Protein AF-A0A1X7TVH8-F1 (afdb_monomer)

pLDDT: mean 88.2, std 11.68, range [35.19, 97.06]

Organism: Amphimedon queenslandica (NCBI:txid400682)

Structure (mmCIF, N/CA/C/O backbone):
data_AF-A0A1X7TVH8-F1
#
_entry.id   AF-A0A1X7TVH8-F1
#
loop_
_atom_site.group_PDB
_atom_site.id
_atom_site.type_symbol
_atom_site.label_atom_id
_atom_site.label_alt_id
_atom_site.label_comp_id
_atom_site.label_asym_id
_atom_site.label_entity_id
_atom_site.label_seq_id
_atom_site.pdbx_PDB_ins_code
_atom_site.Cartn_x
_atom_site.Cartn_y
_atom_site.Cartn_z
_atom_site.occupancy
_atom_site.B_iso_or_equiv
_atom_site.auth_seq_id
_atom_site.auth_comp_id
_atom_site.auth_asym_id
_atom_site.auth_atom_id
_atom_site.pdbx_PDB_model_num
ATOM 1 N N . MET A 1 1 ? 0.631 -1.364 -4.450 1.00 89.75 1 MET A N 1
ATOM 2 C CA . MET A 1 1 ? 2.069 -1.001 -4.464 1.00 89.75 1 MET A CA 1
ATOM 3 C C . MET A 1 1 ? 2.790 -1.813 -5.529 1.00 89.75 1 MET A C 1
ATOM 5 O O . MET A 1 1 ? 2.283 -2.855 -5.931 1.00 89.75 1 MET A O 1
ATOM 9 N N . VAL A 1 2 ? 3.936 -1.330 -6.009 1.00 92.94 2 VAL A N 1
ATOM 10 C CA . VAL A 1 2 ? 4.638 -1.887 -7.178 1.00 92.94 2 VAL A CA 1
ATOM 11 C C . VAL A 1 2 ? 5.806 -2.762 -6.733 1.00 92.94 2 VAL A C 1
ATOM 13 O O . VAL A 1 2 ? 6.578 -2.364 -5.866 1.00 92.94 2 VAL A O 1
ATOM 16 N N . SER A 1 3 ? 5.934 -3.958 -7.308 1.00 94.06 3 SER A N 1
ATOM 17 C CA . SER A 1 3 ? 7.078 -4.838 -7.055 1.00 94.06 3 SER A CA 1
ATOM 18 C C . SER A 1 3 ? 8.263 -4.509 -7.962 1.00 94.06 3 SER A C 1
ATOM 20 O O . SER A 1 3 ? 8.084 -3.995 -9.066 1.00 94.06 3 SER A O 1
ATOM 22 N N . ASN A 1 4 ? 9.476 -4.868 -7.539 1.00 93.31 4 ASN A N 1
ATOM 23 C CA . ASN A 1 4 ? 10.665 -4.769 -8.392 1.00 93.31 4 ASN A CA 1
ATOM 24 C C . ASN A 1 4 ? 10.508 -5.523 -9.726 1.00 93.31 4 ASN A C 1
ATOM 26 O O . ASN A 1 4 ? 10.956 -5.040 -10.760 1.00 93.31 4 ASN A O 1
ATOM 30 N N . LEU A 1 5 ? 9.825 -6.672 -9.724 1.00 92.88 5 LEU A N 1
ATOM 31 C CA . LEU A 1 5 ? 9.561 -7.455 -10.929 1.00 92.88 5 LEU A CA 1
ATOM 32 C C . LEU A 1 5 ? 8.614 -6.726 -11.890 1.00 92.88 5 LEU A C 1
ATOM 34 O O . LEU A 1 5 ? 8.870 -6.716 -13.090 1.00 92.88 5 LEU A O 1
ATOM 38 N N . ASN A 1 6 ? 7.558 -6.092 -11.371 1.00 93.38 6 ASN A N 1
ATOM 39 C CA . ASN A 1 6 ? 6.626 -5.318 -12.192 1.00 93.38 6 ASN A CA 1
ATOM 40 C C . ASN A 1 6 ? 7.297 -4.068 -12.771 1.00 93.38 6 ASN A C 1
ATOM 42 O O . ASN A 1 6 ? 7.037 -3.726 -13.919 1.00 93.38 6 ASN A O 1
ATOM 46 N N . LEU A 1 7 ? 8.179 -3.415 -12.005 1.00 94.44 7 LEU A N 1
ATOM 47 C CA . LEU A 1 7 ? 8.968 -2.284 -12.498 1.00 94.44 7 LEU A CA 1
ATOM 48 C C . LEU A 1 7 ? 9.906 -2.709 -13.638 1.00 94.44 7 LEU A C 1
ATOM 50 O O . LE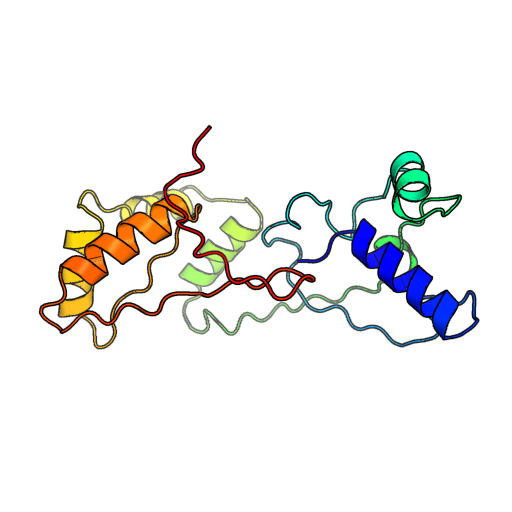U A 1 7 ? 9.958 -2.043 -14.667 1.00 94.44 7 LEU A O 1
ATOM 54 N N . ALA A 1 8 ? 10.594 -3.844 -13.483 1.00 93.38 8 ALA A N 1
ATOM 55 C CA . ALA A 1 8 ? 11.450 -4.393 -14.532 1.00 93.38 8 ALA A CA 1
ATOM 56 C C . ALA A 1 8 ? 10.665 -4.802 -15.779 1.00 93.38 8 ALA A C 1
ATOM 58 O O . ALA A 1 8 ? 11.089 -4.507 -16.891 1.00 93.38 8 ALA A O 1
ATOM 59 N N . TYR A 1 9 ? 9.498 -5.425 -15.601 1.00 93.44 9 TYR A N 1
ATOM 60 C CA . TYR A 1 9 ? 8.602 -5.718 -16.713 1.00 93.44 9 TYR A CA 1
ATOM 61 C C . TYR A 1 9 ? 8.197 -4.439 -17.452 1.00 93.44 9 TYR A C 1
ATOM 63 O O . TYR A 1 9 ? 8.339 -4.373 -18.665 1.00 93.44 9 TYR A O 1
ATOM 71 N N . LEU A 1 10 ? 7.752 -3.407 -16.729 1.00 93.94 10 LEU A N 1
ATOM 72 C CA . LEU A 1 10 ? 7.362 -2.125 -17.316 1.00 93.94 10 LEU A CA 1
ATOM 73 C C . LEU A 1 10 ? 8.501 -1.508 -18.136 1.00 93.94 10 LEU A C 1
ATOM 75 O O . LEU A 1 10 ? 8.263 -1.074 -19.257 1.00 93.94 10 LEU A O 1
ATOM 79 N N . HIS A 1 11 ? 9.725 -1.515 -17.611 1.00 93.56 11 HIS A N 1
ATOM 80 C CA . HIS A 1 11 ? 10.896 -1.027 -18.334 1.00 93.56 11 HIS A CA 1
ATOM 81 C C . HIS A 1 11 ? 11.136 -1.789 -19.647 1.00 93.56 11 HIS A C 1
ATOM 83 O O . HIS A 1 11 ? 11.182 -1.142 -20.689 1.00 93.56 11 HIS A O 1
ATOM 89 N N . ILE A 1 12 ? 11.187 -3.128 -19.615 1.00 92.38 12 ILE A N 1
ATOM 90 C CA . ILE A 1 12 ? 11.388 -3.965 -20.817 1.00 92.38 12 ILE A CA 1
ATOM 91 C C . ILE A 1 12 ? 10.279 -3.712 -21.847 1.00 92.38 12 ILE A C 1
ATOM 93 O O . ILE A 1 12 ? 10.525 -3.608 -23.043 1.00 92.38 12 ILE A O 1
ATOM 97 N N . ARG A 1 13 ? 9.028 -3.563 -21.395 1.00 93.94 13 ARG A N 1
ATOM 98 C CA . ARG A 1 13 ? 7.912 -3.273 -22.305 1.00 93.94 13 ARG A CA 1
ATOM 99 C C . ARG A 1 13 ? 8.029 -1.900 -22.957 1.00 93.94 13 ARG A C 1
ATOM 101 O O . ARG A 1 13 ? 7.603 -1.755 -24.098 1.00 93.94 13 ARG A O 1
ATOM 108 N N . LEU A 1 14 ? 8.574 -0.904 -22.263 1.00 95.44 14 LEU A N 1
ATOM 109 C CA . LEU A 1 14 ? 8.823 0.409 -22.856 1.00 95.44 14 LEU A CA 1
ATOM 110 C C . LEU A 1 14 ? 9.965 0.354 -23.876 1.00 95.44 14 LEU A C 1
ATOM 112 O O . LEU A 1 14 ? 9.825 0.957 -24.936 1.00 95.44 14 LEU A O 1
ATOM 116 N N . GLU A 1 15 ? 11.032 -0.399 -23.605 1.00 93.75 15 GLU A N 1
ATOM 117 C CA . GLU A 1 15 ? 12.097 -0.654 -24.587 1.00 93.75 15 GLU A CA 1
ATOM 118 C C . GLU A 1 15 ? 11.530 -1.286 -25.867 1.00 93.75 15 GLU A C 1
ATOM 120 O O . GLU A 1 15 ? 11.727 -0.753 -26.959 1.00 93.75 15 GLU A O 1
ATOM 125 N N . ASP A 1 16 ? 10.728 -2.351 -25.729 1.00 93.75 16 ASP A N 1
ATOM 126 C CA . ASP A 1 16 ? 10.086 -3.043 -26.855 1.00 93.75 16 ASP A CA 1
ATOM 127 C C . ASP A 1 16 ? 9.180 -2.110 -27.679 1.00 93.75 16 ASP A C 1
ATOM 129 O O . ASP A 1 16 ? 9.191 -2.140 -28.909 1.00 93.75 16 ASP A O 1
ATOM 133 N N . ILE A 1 17 ? 8.353 -1.302 -27.005 1.00 97.06 17 ILE A N 1
ATOM 134 C CA . ILE A 1 17 ? 7.366 -0.427 -27.657 1.00 97.06 17 ILE A CA 1
ATOM 135 C C . ILE A 1 17 ? 8.049 0.727 -28.393 1.00 97.06 17 ILE A C 1
ATOM 137 O O . ILE A 1 17 ? 7.614 1.101 -29.482 1.00 97.06 17 ILE A O 1
ATOM 141 N N . PHE A 1 18 ? 9.082 1.317 -27.790 1.00 97.00 18 PHE A N 1
ATOM 142 C CA . PHE A 1 18 ? 9.763 2.487 -28.343 1.00 97.00 18 PHE A CA 1
ATOM 143 C C . PHE A 1 18 ? 10.988 2.133 -29.193 1.00 97.00 18 PHE A C 1
ATOM 145 O O . PHE A 1 18 ? 11.537 3.023 -29.838 1.00 97.00 18 PHE A O 1
ATOM 152 N N . GLY A 1 19 ? 11.377 0.855 -29.249 1.00 95.31 19 GLY A N 1
ATOM 153 C CA . GLY A 1 19 ? 12.470 0.361 -30.084 1.00 95.31 19 GLY A CA 1
ATOM 154 C C . GLY A 1 19 ? 13.833 0.924 -29.682 1.00 95.31 19 GLY A C 1
ATOM 155 O O . GLY A 1 19 ? 14.636 1.247 -30.553 1.00 95.31 19 GLY A O 1
ATOM 156 N N . THR A 1 20 ? 14.067 1.088 -28.380 1.00 94.94 20 THR A N 1
ATOM 157 C CA . THR A 1 20 ? 15.296 1.661 -27.810 1.00 94.94 20 THR A CA 1
ATOM 158 C C . THR A 1 20 ? 15.725 0.872 -26.577 1.00 94.94 20 THR A C 1
ATOM 160 O O . THR A 1 20 ? 14.873 0.329 -25.879 1.00 94.94 20 THR A O 1
ATOM 163 N N . ASP A 1 21 ? 17.026 0.819 -26.315 1.00 90.81 21 ASP A N 1
ATOM 164 C CA . ASP A 1 21 ? 17.651 0.239 -25.119 1.00 90.81 21 ASP A CA 1
ATOM 165 C C . ASP A 1 21 ? 17.896 1.280 -24.009 1.00 90.81 21 ASP A C 1
ATOM 167 O O . ASP A 1 21 ? 18.475 0.985 -22.965 1.00 90.81 21 ASP A O 1
ATOM 171 N N . GLU A 1 22 ? 17.442 2.517 -24.221 1.00 93.88 22 GLU A N 1
ATOM 172 C CA . GLU A 1 22 ? 17.465 3.568 -23.210 1.00 93.88 22 GLU A CA 1
ATOM 173 C C . GLU A 1 22 ? 16.444 3.304 -22.093 1.00 93.88 22 GLU A C 1
ATOM 175 O O . GLU A 1 22 ? 15.315 2.849 -22.333 1.00 93.88 22 GLU A O 1
ATOM 180 N N . TRP A 1 23 ? 16.796 3.694 -20.862 1.00 93.75 23 TRP A N 1
ATOM 181 C CA . TRP A 1 23 ? 15.943 3.505 -19.687 1.00 93.75 23 TRP A CA 1
ATOM 182 C C . TRP A 1 23 ? 14.510 3.986 -19.930 1.00 93.75 23 TRP A C 1
ATOM 184 O O . TRP A 1 23 ? 14.261 5.096 -20.408 1.00 93.75 23 TRP A O 1
ATOM 194 N N . PHE A 1 24 ? 13.554 3.123 -19.580 1.00 95.25 24 PHE A N 1
ATOM 195 C CA . PHE A 1 24 ? 12.120 3.370 -19.738 1.00 95.25 24 PHE A CA 1
ATOM 196 C C . PHE A 1 24 ? 11.697 3.838 -21.145 1.00 95.25 24 PHE A C 1
ATOM 198 O O . PHE A 1 24 ? 10.727 4.586 -21.274 1.00 95.25 24 PHE A O 1
ATOM 205 N N . GLY A 1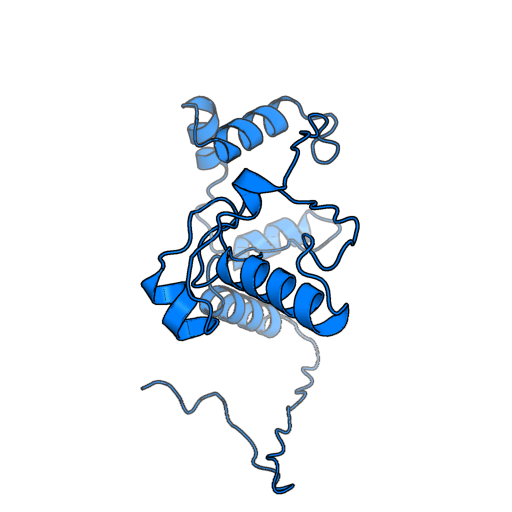 25 ? 12.387 3.423 -22.211 1.00 95.56 25 GLY A N 1
ATOM 206 C CA . GLY A 1 25 ? 12.013 3.816 -23.572 1.00 95.56 25 GLY A CA 1
ATOM 207 C C . GLY A 1 25 ? 12.205 5.316 -23.839 1.00 95.56 25 GLY A C 1
ATOM 208 O O . GLY A 1 25 ? 11.371 5.944 -24.504 1.00 95.56 25 GLY 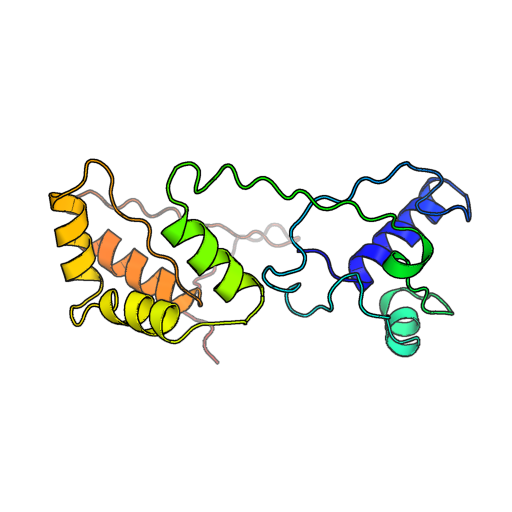A O 1
ATOM 209 N N . SER A 1 26 ? 13.246 5.910 -23.240 1.00 95.81 26 SER A N 1
ATOM 210 C CA . SER A 1 26 ? 13.542 7.352 -23.272 1.00 95.81 26 SER A CA 1
ATOM 211 C C . SER A 1 26 ? 12.397 8.232 -22.745 1.00 95.81 26 SER A C 1
ATOM 213 O O . SER A 1 26 ? 12.147 9.327 -23.260 1.00 95.81 26 SER A O 1
ATOM 215 N N . LYS A 1 27 ? 11.645 7.752 -21.745 1.00 95.62 27 LYS A N 1
ATOM 216 C CA . LYS A 1 27 ? 10.575 8.520 -21.091 1.00 95.62 27 LYS A CA 1
ATOM 217 C C . LYS A 1 27 ? 11.032 9.062 -19.748 1.00 95.62 27 LYS A C 1
ATOM 219 O O . LYS A 1 27 ? 11.673 8.367 -18.969 1.00 95.62 27 LYS A O 1
ATOM 224 N N . ASN A 1 28 ? 10.614 10.291 -19.455 1.00 94.81 28 ASN A N 1
ATOM 225 C CA . ASN A 1 28 ? 10.757 10.863 -18.123 1.00 94.81 28 ASN A CA 1
ATOM 226 C C . ASN A 1 28 ? 9.746 10.193 -17.190 1.00 94.81 28 ASN A C 1
ATOM 228 O O . ASN A 1 28 ? 8.539 10.266 -17.436 1.00 94.81 28 ASN A O 1
ATOM 232 N N . ILE A 1 29 ? 10.237 9.545 -16.136 1.00 95.25 29 ILE A N 1
ATOM 233 C CA . ILE A 1 29 ? 9.411 8.842 -15.153 1.00 95.25 29 ILE A CA 1
ATOM 234 C C . ILE A 1 29 ? 9.497 9.568 -13.814 1.00 95.25 29 ILE A C 1
ATOM 236 O O . ILE A 1 29 ? 10.587 9.810 -13.307 1.00 95.25 29 ILE A O 1
ATOM 240 N N . LEU A 1 30 ? 8.339 9.877 -13.230 1.00 96.31 30 LEU A N 1
ATOM 241 C CA . LEU A 1 30 ? 8.226 10.398 -11.871 1.00 96.31 30 LEU A CA 1
ATOM 242 C C . LEU A 1 30 ? 7.615 9.324 -10.969 1.00 96.31 30 LEU A C 1
ATOM 244 O O . LEU A 1 30 ? 6.489 8.878 -11.199 1.00 96.31 30 LEU A O 1
ATOM 248 N N . PHE A 1 31 ? 8.347 8.932 -9.928 1.00 95.12 31 PHE A N 1
ATOM 249 C CA . PHE A 1 31 ? 7.848 8.035 -8.890 1.00 95.12 31 PHE A CA 1
ATOM 250 C C . PHE A 1 31 ? 7.343 8.854 -7.704 1.00 95.12 31 PHE A C 1
ATOM 252 O O . PHE A 1 31 ? 8.060 9.700 -7.182 1.00 95.12 31 PHE A O 1
ATOM 259 N N . VAL A 1 32 ? 6.117 8.578 -7.255 1.00 95.44 32 VAL A N 1
ATOM 260 C CA . VAL A 1 32 ? 5.532 9.204 -6.063 1.00 95.44 32 VAL A CA 1
ATOM 261 C C . VAL A 1 32 ? 4.978 8.112 -5.163 1.00 95.44 32 VAL A C 1
ATOM 263 O O . VAL A 1 32 ? 4.233 7.239 -5.613 1.00 95.44 32 VAL A O 1
ATOM 266 N N . GLY A 1 33 ? 5.338 8.151 -3.886 1.00 93.94 33 GLY A N 1
ATOM 267 C CA . GLY A 1 33 ? 4.843 7.210 -2.894 1.00 93.94 33 GLY A CA 1
ATOM 268 C C . GLY A 1 33 ? 5.627 7.277 -1.593 1.00 93.94 33 GLY A C 1
ATOM 269 O O . GLY A 1 33 ? 6.604 8.008 -1.476 1.00 93.94 33 GLY A O 1
ATOM 270 N N . ASP A 1 34 ? 5.190 6.481 -0.625 1.00 93.44 34 ASP A N 1
ATOM 271 C CA . ASP A 1 34 ? 5.860 6.321 0.660 1.00 93.44 34 ASP A CA 1
ATOM 272 C C . ASP A 1 34 ? 6.429 4.903 0.753 1.00 93.44 34 ASP A C 1
ATOM 274 O O . ASP A 1 34 ? 5.692 3.913 0.755 1.00 93.44 34 ASP A O 1
ATOM 278 N N . ILE A 1 35 ? 7.757 4.805 0.787 1.00 92.50 35 ILE A N 1
ATOM 279 C CA . ILE A 1 35 ? 8.488 3.532 0.772 1.00 92.50 35 ILE A CA 1
ATOM 280 C C . ILE A 1 35 ? 8.368 2.748 2.084 1.00 92.50 35 ILE A C 1
ATOM 282 O O . ILE A 1 35 ? 8.678 1.557 2.097 1.00 92.50 35 ILE A O 1
ATOM 286 N N . LEU A 1 36 ? 7.917 3.399 3.162 1.00 93.19 36 LEU A N 1
ATOM 287 C CA . LEU A 1 36 ? 7.725 2.789 4.481 1.00 93.19 36 LEU A CA 1
ATOM 288 C C . LEU A 1 36 ? 6.291 2.275 4.696 1.00 93.19 36 LEU A C 1
ATOM 290 O O . LEU A 1 36 ? 5.963 1.775 5.769 1.00 93.19 36 LEU A O 1
ATOM 294 N N . GLN A 1 37 ? 5.432 2.360 3.676 1.00 92.12 37 GLN A N 1
ATOM 295 C CA . GLN A 1 37 ? 4.105 1.744 3.706 1.00 92.12 37 GLN A CA 1
ATOM 296 C C . GLN A 1 37 ? 4.154 0.244 3.397 1.00 92.12 37 GLN A C 1
ATOM 298 O O . GLN A 1 37 ? 5.211 -0.358 3.197 1.00 92.12 37 GLN A O 1
ATOM 303 N N . LEU A 1 38 ? 2.971 -0.378 3.382 1.00 94.62 38 LEU A N 1
ATOM 304 C CA . LEU A 1 38 ? 2.813 -1.804 3.131 1.00 94.62 38 LEU A CA 1
ATOM 305 C C . LEU A 1 38 ? 3.583 -2.236 1.862 1.00 94.62 38 LEU A C 1
ATOM 307 O O . LEU A 1 38 ? 3.533 -1.546 0.842 1.00 94.62 38 LEU A O 1
ATOM 311 N N . PRO A 1 39 ? 4.264 -3.391 1.879 1.00 94.81 39 PRO A N 1
ATOM 312 C CA . PRO A 1 39 ? 5.010 -3.875 0.727 1.00 94.81 39 PRO A CA 1
ATOM 313 C C . PRO A 1 39 ? 4.081 -4.458 -0.352 1.00 94.81 39 PRO A C 1
ATOM 315 O O . PRO A 1 39 ? 2.945 -4.833 -0.058 1.00 94.81 39 PRO A O 1
ATOM 318 N N . PRO A 1 40 ? 4.563 -4.621 -1.599 1.00 95.62 40 PRO A N 1
ATOM 319 C CA . PRO A 1 40 ? 3.805 -5.265 -2.671 1.00 95.62 40 PRO A CA 1
ATOM 320 C C . PRO A 1 40 ? 3.305 -6.662 -2.278 1.00 95.62 40 PRO A C 1
ATOM 322 O O . PRO A 1 40 ? 4.079 -7.489 -1.791 1.00 95.62 40 PRO A O 1
ATOM 325 N N . VAL A 1 41 ? 2.029 -6.952 -2.548 1.00 94.31 41 VAL A N 1
ATOM 326 C CA . VAL A 1 41 ? 1.433 -8.269 -2.277 1.00 94.31 41 VAL A CA 1
ATOM 327 C C . VAL A 1 41 ? 2.161 -9.343 -3.081 1.00 94.31 41 VAL A C 1
ATOM 329 O O . VAL A 1 41 ? 2.277 -9.239 -4.301 1.00 94.31 41 VAL A O 1
ATOM 332 N N . ASN A 1 42 ? 2.657 -10.372 -2.387 1.00 91.94 42 ASN A N 1
ATOM 333 C CA . ASN A 1 42 ? 3.423 -11.478 -2.971 1.00 91.94 42 ASN A CA 1
ATOM 334 C C . ASN A 1 42 ? 4.595 -11.014 -3.866 1.00 91.94 42 ASN A C 1
ATOM 336 O O . ASN A 1 42 ? 4.941 -11.645 -4.866 1.00 91.94 42 ASN A O 1
ATOM 340 N N . GLY A 1 43 ? 5.194 -9.874 -3.521 1.00 91.38 43 GLY A N 1
ATOM 341 C CA . GLY A 1 43 ? 6.268 -9.249 -4.276 1.00 91.38 43 GLY A CA 1
ATOM 342 C C . GLY A 1 43 ? 7.374 -8.730 -3.370 1.00 91.38 43 GLY A C 1
ATOM 343 O O . GLY A 1 43 ? 7.320 -8.830 -2.147 1.00 91.38 43 GLY A O 1
ATOM 344 N N . ARG A 1 44 ? 8.415 -8.177 -3.991 1.00 93.00 44 ARG A N 1
ATOM 345 C CA . ARG A 1 44 ? 9.504 -7.499 -3.280 1.00 93.00 44 ARG A CA 1
ATOM 346 C C . ARG A 1 44 ? 9.467 -6.006 -3.603 1.00 93.00 44 ARG A C 1
ATOM 348 O O . ARG A 1 44 ? 9.143 -5.678 -4.747 1.00 93.00 44 ARG A O 1
ATOM 355 N 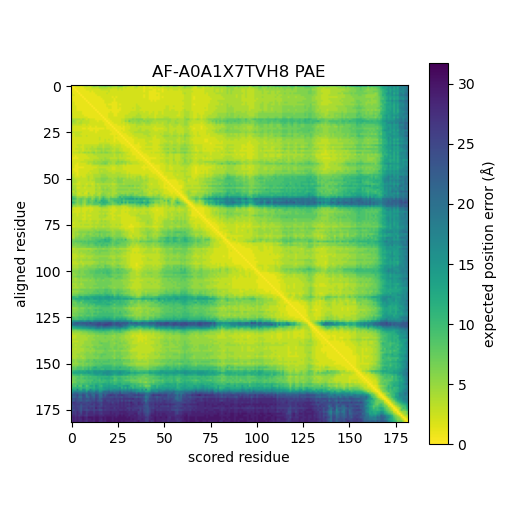N . PRO A 1 45 ? 9.803 -5.121 -2.648 1.00 94.81 45 PRO A N 1
ATOM 356 C CA . PRO A 1 45 ? 9.904 -3.687 -2.901 1.00 94.81 45 PRO A CA 1
ATOM 357 C C . PRO A 1 45 ? 10.819 -3.358 -4.083 1.00 94.81 45 PRO A C 1
ATOM 359 O O . PRO A 1 45 ? 11.763 -4.097 -4.366 1.00 94.81 45 PRO A O 1
ATOM 362 N N . VAL A 1 46 ? 10.545 -2.239 -4.753 1.00 93.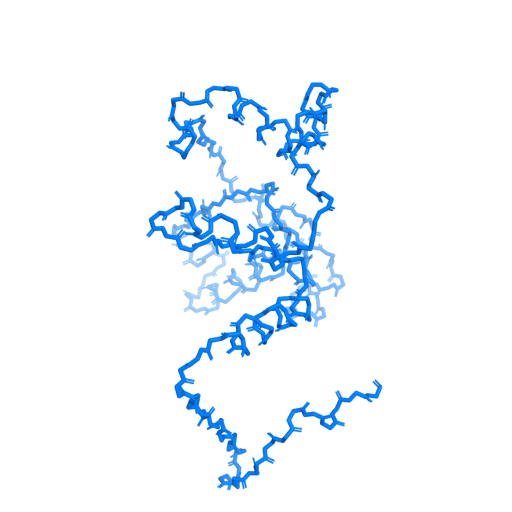56 46 VAL A N 1
ATOM 363 C CA . VAL A 1 46 ? 11.254 -1.777 -5.961 1.00 93.56 46 VAL A CA 1
ATOM 364 C C . VAL A 1 46 ? 12.760 -1.595 -5.772 1.00 93.56 46 VAL A C 1
ATOM 366 O O . VAL A 1 46 ? 13.522 -1.885 -6.687 1.00 93.56 46 VAL A O 1
ATOM 369 N N . PHE A 1 47 ? 13.193 -1.210 -4.572 1.00 92.62 47 PHE A N 1
ATOM 370 C CA . PHE A 1 47 ? 14.602 -1.013 -4.221 1.00 92.62 47 PHE A CA 1
ATOM 371 C C . PHE A 1 47 ? 15.365 -2.323 -3.951 1.00 92.62 47 PHE A C 1
ATOM 373 O O . PHE A 1 47 ? 16.597 -2.328 -3.862 1.00 92.62 47 PHE A O 1
ATOM 380 N N . ASN A 1 48 ? 14.667 -3.460 -3.851 1.00 92.56 48 ASN A N 1
ATOM 381 C CA . ASN A 1 48 ? 15.314 -4.752 -3.657 1.00 92.56 48 ASN A CA 1
ATOM 382 C C . ASN A 1 48 ? 15.841 -5.298 -4.986 1.00 92.56 48 ASN A C 1
ATOM 384 O O . ASN A 1 48 ? 15.118 -5.372 -5.980 1.00 92.56 48 ASN A O 1
ATOM 388 N N . LYS A 1 49 ? 17.066 -5.832 -4.973 1.00 91.25 49 LYS A N 1
ATOM 389 C CA . LYS A 1 49 ? 17.630 -6.528 -6.134 1.00 91.25 49 LYS A CA 1
ATOM 390 C C . LYS A 1 49 ? 16.789 -7.755 -6.513 1.00 91.25 49 LYS A C 1
ATOM 392 O O . LYS A 1 49 ? 16.449 -8.590 -5.665 1.00 91.25 49 LYS A O 1
ATOM 397 N N . ILE A 1 50 ? 16.496 -7.896 -7.804 1.00 90.56 50 ILE A N 1
ATOM 398 C CA . ILE A 1 50 ? 15.850 -9.092 -8.354 1.00 90.56 50 ILE A CA 1
ATOM 399 C C . ILE A 1 50 ? 16.910 -10.187 -8.530 1.00 90.56 50 ILE A C 1
ATOM 401 O O . ILE A 1 50 ? 18.044 -9.925 -8.919 1.00 90.56 50 ILE A O 1
ATOM 405 N N . SER A 1 51 ? 16.574 -11.442 -8.235 1.00 89.00 51 SER A N 1
ATOM 406 C CA . SER A 1 51 ? 17.484 -12.558 -8.526 1.00 89.00 51 SER A CA 1
ATOM 407 C C . SER A 1 51 ? 17.484 -12.897 -10.020 1.00 89.00 51 SER A C 1
ATOM 409 O O . SER A 1 51 ? 16.404 -13.001 -10.605 1.00 89.00 51 SER A O 1
ATOM 411 N N . ASN A 1 52 ? 18.649 -13.213 -10.594 1.00 88.81 52 ASN A N 1
ATOM 412 C CA . ASN A 1 52 ? 18.780 -13.641 -11.996 1.00 88.81 52 ASN A CA 1
ATOM 413 C C . ASN A 1 52 ? 17.858 -14.817 -12.357 1.00 88.81 52 ASN A C 1
ATOM 415 O O . ASN A 1 52 ? 17.243 -14.815 -13.417 1.00 88.81 52 ASN A O 1
ATOM 419 N N . LYS A 1 53 ? 17.691 -15.798 -11.454 1.00 89.69 53 LYS A N 1
ATOM 420 C CA . LYS A 1 53 ? 16.760 -16.921 -11.658 1.00 89.69 53 LYS A CA 1
ATOM 421 C C . LYS A 1 53 ? 15.329 -16.437 -11.915 1.00 89.69 53 LYS A C 1
ATOM 423 O O . LYS A 1 53 ? 14.665 -16.940 -12.818 1.00 89.69 53 LYS A O 1
ATOM 428 N N . LEU A 1 54 ? 14.859 -15.477 -11.119 1.00 87.25 54 LEU A N 1
ATOM 429 C CA . LEU A 1 54 ? 13.500 -14.951 -11.227 1.00 87.25 54 LEU A CA 1
ATOM 430 C C . LEU A 1 54 ? 13.322 -14.137 -12.508 1.00 87.25 54 LEU A C 1
ATOM 432 O O . LEU A 1 54 ? 12.341 -14.355 -13.204 1.00 87.25 54 LEU A O 1
ATOM 436 N N . VAL A 1 55 ? 14.286 -13.275 -12.848 1.00 87.38 55 VAL A N 1
ATOM 437 C CA . VAL A 1 55 ? 14.261 -12.495 -14.097 1.00 87.38 55 VAL A CA 1
ATOM 438 C C . VAL A 1 55 ? 14.226 -13.415 -15.313 1.00 87.38 55 VAL A C 1
ATOM 440 O O . VAL A 1 55 ? 13.335 -13.285 -16.144 1.00 87.38 55 VAL A O 1
ATOM 443 N N . LYS A 1 56 ? 15.093 -14.430 -15.359 1.00 88.50 56 LYS A N 1
ATOM 444 C CA . LYS A 1 56 ? 15.101 -15.408 -16.451 1.00 88.50 56 LYS A CA 1
ATOM 445 C C . LYS A 1 56 ? 13.778 -16.165 -16.569 1.00 88.50 56 LYS A C 1
ATOM 447 O O . LYS A 1 56 ? 13.269 -16.346 -17.666 1.00 88.50 56 LYS A O 1
ATOM 452 N N . THR A 1 57 ? 13.212 -16.601 -15.442 1.00 90.69 57 THR A N 1
ATOM 453 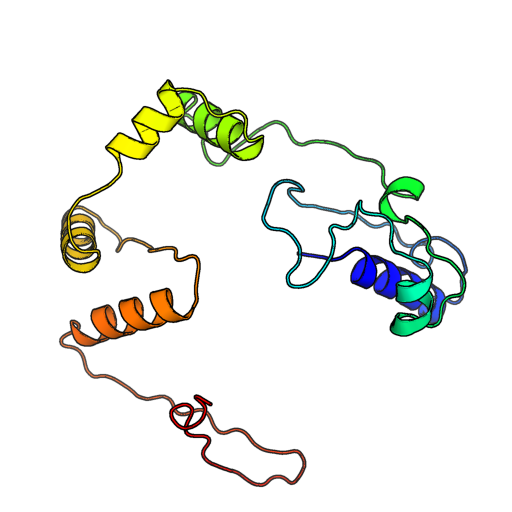C CA . THR A 1 57 ? 11.988 -17.425 -15.433 1.00 90.69 57 THR A CA 1
ATOM 454 C C . THR A 1 57 ? 10.721 -16.609 -15.707 1.00 90.69 57 THR A C 1
ATOM 456 O O . THR A 1 57 ? 9.771 -17.140 -16.270 1.00 90.69 57 THR A O 1
ATOM 459 N N . ARG A 1 58 ? 10.662 -15.348 -15.262 1.00 89.19 58 ARG A N 1
ATOM 460 C CA . ARG A 1 58 ? 9.445 -14.517 -15.318 1.00 89.19 58 ARG A CA 1
ATOM 461 C C . ARG A 1 58 ? 9.450 -13.486 -16.439 1.00 89.19 58 ARG A C 1
ATOM 463 O O . ARG A 1 58 ? 8.380 -13.159 -16.928 1.00 89.19 58 ARG A O 1
ATOM 470 N N . LEU A 1 59 ? 10.619 -12.967 -16.803 1.00 87.75 59 LEU A N 1
ATOM 471 C CA . LEU A 1 59 ? 10.771 -11.891 -17.786 1.00 87.75 59 LEU A CA 1
ATOM 472 C C . LEU A 1 59 ? 11.506 -12.345 -19.053 1.00 87.75 59 LEU A C 1
ATOM 474 O O . LEU A 1 59 ? 11.592 -11.577 -19.998 1.00 87.75 59 LEU A O 1
ATOM 478 N N . GLY A 1 60 ? 12.085 -13.552 -19.076 1.00 86.06 60 GLY A N 1
ATOM 479 C CA . GLY A 1 60 ? 12.888 -14.025 -20.212 1.00 86.06 60 GLY A CA 1
ATOM 480 C C . GLY A 1 60 ? 14.216 -13.279 -20.403 1.00 86.06 60 GLY A C 1
ATOM 481 O O . GLY A 1 60 ? 14.953 -13.584 -21.335 1.00 86.06 60 GLY A O 1
ATOM 482 N N . ALA A 1 61 ? 14.552 -12.341 -19.515 1.00 82.56 61 ALA A N 1
ATOM 483 C CA . ALA A 1 61 ? 15.771 -11.545 -19.589 1.00 82.56 61 ALA A CA 1
ATOM 484 C C . ALA A 1 61 ? 16.982 -12.271 -18.970 1.00 82.56 61 ALA A C 1
ATOM 486 O O . ALA A 1 61 ? 16.860 -13.059 -18.026 1.00 82.56 61 ALA A O 1
ATOM 487 N N . ALA A 1 62 ? 18.173 -12.001 -19.514 1.00 75.19 62 ALA A N 1
ATOM 488 C CA . ALA A 1 62 ? 19.404 -12.701 -19.143 1.00 75.19 62 ALA A CA 1
ATOM 489 C C . ALA A 1 62 ? 19.941 -12.300 -17.759 1.00 75.19 62 ALA A C 1
ATOM 491 O O . ALA A 1 62 ? 20.414 -13.158 -17.012 1.00 75.19 62 ALA A O 1
ATOM 492 N N . ASN A 1 63 ? 19.839 -11.015 -17.404 1.00 74.50 63 ASN A N 1
ATOM 493 C CA . ASN A 1 63 ? 20.429 -10.452 -16.192 1.00 74.50 63 ASN A CA 1
ATOM 494 C C . ASN A 1 63 ? 19.415 -9.630 -15.402 1.00 74.50 63 ASN A C 1
ATOM 496 O O . ASN A 1 63 ? 18.549 -8.971 -15.970 1.00 74.50 63 ASN A O 1
ATOM 500 N N . ALA A 1 64 ? 19.550 -9.650 -14.077 1.00 75.50 64 ALA A N 1
ATOM 501 C CA . ALA A 1 64 ? 18.806 -8.761 -13.206 1.00 75.50 64 ALA A CA 1
ATOM 502 C C . ALA A 1 64 ? 19.525 -7.418 -13.050 1.00 75.50 64 ALA A C 1
ATOM 504 O O . ALA A 1 64 ? 20.593 -7.350 -12.438 1.00 75.50 64 ALA A O 1
ATOM 505 N N . VAL A 1 65 ? 18.887 -6.365 -13.549 1.00 78.12 65 VAL A N 1
ATOM 506 C CA . VAL A 1 65 ? 19.252 -4.965 -13.308 1.00 78.12 65 VAL A CA 1
ATOM 507 C C . VAL A 1 65 ? 18.545 -4.476 -12.043 1.00 78.12 65 VAL A C 1
ATOM 509 O O . VAL A 1 65 ? 17.383 -4.827 -11.806 1.00 78.12 65 VAL A O 1
ATOM 512 N N . ASN A 1 66 ? 19.222 -3.678 -11.211 1.00 84.56 66 ASN A N 1
ATOM 513 C CA . ASN A 1 66 ? 18.546 -2.963 -10.127 1.00 84.56 66 ASN A CA 1
ATOM 514 C C . ASN A 1 66 ? 18.173 -1.555 -10.602 1.00 84.56 66 ASN A C 1
ATOM 516 O O . ASN A 1 66 ? 18.834 -0.588 -10.239 1.00 84.56 66 ASN A O 1
ATOM 520 N N . ILE A 1 67 ? 17.092 -1.471 -11.385 1.00 90.44 67 ILE A N 1
ATOM 521 C CA . ILE A 1 67 ? 16.606 -0.227 -12.007 1.00 90.44 67 ILE A CA 1
ATOM 522 C C . ILE A 1 67 ? 16.505 0.895 -10.975 1.00 90.44 67 ILE A C 1
ATOM 524 O O . ILE A 1 67 ? 17.023 1.981 -11.188 1.00 90.44 67 ILE A O 1
ATOM 528 N N . TRP A 1 68 ? 15.922 0.604 -9.808 1.00 93.19 68 TRP A N 1
ATOM 529 C CA . TRP A 1 68 ? 15.764 1.600 -8.753 1.00 93.19 68 TRP A CA 1
ATOM 530 C C . TRP A 1 68 ? 17.097 2.217 -8.324 1.00 93.19 68 TRP A C 1
ATOM 532 O O . TRP A 1 68 ? 17.207 3.426 -8.190 1.00 93.19 68 TRP A O 1
ATOM 542 N N . LYS A 1 69 ? 18.130 1.394 -8.126 1.00 91.94 69 LYS A N 1
ATOM 543 C CA . LYS A 1 69 ? 19.454 1.883 -7.725 1.00 91.94 69 LYS A CA 1
ATOM 544 C C . LYS A 1 69 ? 20.172 2.632 -8.854 1.00 91.94 69 LYS A C 1
ATOM 546 O O . LYS A 1 69 ? 21.005 3.484 -8.568 1.00 91.94 69 LYS A O 1
ATOM 551 N N . GLU A 1 70 ? 19.922 2.254 -10.100 1.00 90.81 70 GLU A N 1
ATOM 552 C CA . GLU A 1 70 ? 20.685 2.726 -11.258 1.00 90.81 70 GLU A CA 1
ATOM 553 C C . GLU A 1 70 ? 20.102 3.995 -11.887 1.00 90.81 70 GLU A C 1
ATOM 555 O O . GLU A 1 70 ? 20.858 4.765 -12.471 1.00 90.81 70 GLU A O 1
ATOM 560 N N . THR A 1 71 ? 18.792 4.233 -11.760 1.00 92.25 71 THR A N 1
ATOM 561 C CA . THR A 1 71 ? 18.108 5.296 -12.515 1.00 92.25 71 THR A CA 1
ATOM 562 C C . THR A 1 71 ? 17.357 6.309 -11.660 1.00 92.25 71 THR A C 1
ATOM 564 O O . THR A 1 71 ? 16.885 7.303 -12.202 1.00 92.25 71 THR A O 1
ATOM 567 N N . VAL A 1 72 ? 17.132 6.039 -10.372 1.00 93.38 72 VAL A N 1
ATOM 568 C CA . VAL A 1 72 ? 16.244 6.871 -9.547 1.00 93.38 72 VAL A CA 1
ATOM 569 C C . VAL A 1 72 ? 17.055 7.869 -8.735 1.00 93.38 72 VAL A C 1
ATOM 571 O O . VAL A 1 72 ? 17.841 7.490 -7.868 1.00 93.38 72 VAL A O 1
ATOM 574 N N . GLU A 1 73 ? 16.800 9.148 -8.985 1.00 95.38 73 GLU A N 1
ATOM 575 C CA . GLU A 1 73 ? 17.127 10.238 -8.068 1.00 95.38 73 GLU A CA 1
ATOM 576 C C . GLU A 1 73 ? 15.991 10.386 -7.046 1.00 95.38 73 GLU A C 1
ATOM 578 O O . GLU A 1 73 ? 14.814 10.221 -7.380 1.00 95.38 73 GLU A O 1
ATOM 583 N N . TYR A 1 74 ? 16.342 10.625 -5.783 1.00 94.44 74 TYR A N 1
ATOM 584 C CA . TYR A 1 74 ? 15.400 10.629 -4.665 1.00 94.44 74 TYR A CA 1
ATOM 585 C C . TYR A 1 74 ? 15.376 11.990 -3.980 1.00 94.44 74 TYR A C 1
ATOM 587 O O . TYR A 1 74 ? 16.411 12.453 -3.505 1.00 94.44 74 TYR A O 1
ATOM 595 N N . ASP A 1 75 ? 14.172 12.542 -3.846 1.00 95.94 75 ASP A N 1
ATOM 596 C CA . ASP A 1 75 ? 13.871 13.713 -3.031 1.00 95.94 75 ASP A CA 1
ATOM 597 C C . ASP A 1 75 ? 12.747 13.379 -2.044 1.00 95.94 75 ASP A C 1
ATOM 599 O O . ASP A 1 75 ? 11.733 12.776 -2.408 1.00 95.94 75 ASP A O 1
ATOM 603 N N . GLU A 1 76 ? 12.917 13.785 -0.786 1.00 94.88 76 GLU A N 1
ATOM 604 C CA . GLU A 1 76 ? 11.941 13.546 0.276 1.00 94.88 76 GLU A CA 1
ATOM 605 C C . GLU A 1 76 ? 11.078 14.780 0.546 1.00 94.88 76 GLU A C 1
ATOM 607 O O . GLU A 1 76 ? 11.582 15.884 0.763 1.00 94.88 76 GLU A O 1
ATOM 612 N N . LEU A 1 77 ? 9.761 14.575 0.618 1.00 94.88 77 LEU A N 1
ATOM 613 C CA . LEU A 1 77 ? 8.839 15.577 1.143 1.00 94.88 77 LEU A CA 1
ATOM 614 C C . LEU A 1 77 ? 8.794 15.485 2.670 1.00 94.88 77 LEU A C 1
ATOM 616 O O . LEU A 1 77 ? 8.398 14.463 3.223 1.00 94.88 77 LEU A O 1
ATOM 620 N N . THR A 1 78 ? 9.152 16.575 3.345 1.00 91.06 78 THR A N 1
ATOM 621 C CA . THR A 1 78 ? 9.268 16.627 4.813 1.00 91.06 78 THR A CA 1
ATOM 622 C C . THR A 1 78 ? 8.079 17.293 5.507 1.00 91.06 78 THR A C 1
ATOM 624 O O . THR A 1 78 ? 7.945 17.208 6.726 1.00 91.06 78 THR A O 1
ATOM 627 N N . ILE A 1 79 ? 7.196 17.954 4.752 1.00 91.69 79 ILE A N 1
ATOM 628 C CA . ILE A 1 79 ? 6.034 18.663 5.299 1.00 91.69 79 ILE A CA 1
ATOM 629 C C . ILE A 1 79 ? 4.816 17.736 5.281 1.00 91.69 79 ILE A C 1
ATOM 631 O O . ILE A 1 79 ? 4.316 17.365 4.219 1.00 91.69 79 ILE A O 1
ATOM 635 N N . ASN A 1 80 ? 4.312 17.393 6.468 1.00 89.75 80 ASN A N 1
ATOM 636 C CA . ASN A 1 80 ? 3.091 16.611 6.628 1.00 89.75 80 ASN A CA 1
ATOM 637 C C . ASN A 1 80 ? 1.876 17.530 6.825 1.00 89.75 80 ASN A C 1
ATOM 639 O O . ASN A 1 80 ? 1.698 18.142 7.875 1.00 89.75 80 ASN A O 1
ATOM 643 N N . GLU A 1 81 ? 1.012 17.586 5.814 1.00 93.50 81 GLU A N 1
ATOM 644 C CA . GLU A 1 81 ? -0.212 18.395 5.850 1.00 93.50 81 GLU A CA 1
ATOM 645 C C . GLU A 1 81 ? -1.409 17.668 6.489 1.00 93.50 81 GLU A C 1
ATOM 647 O O . GLU A 1 81 ? -2.394 18.307 6.851 1.00 93.50 81 GLU A O 1
ATOM 652 N N . ARG A 1 82 ? -1.356 16.336 6.653 1.00 92.56 82 ARG A N 1
ATOM 653 C CA . ARG A 1 82 ? -2.491 15.549 7.169 1.00 92.56 82 ARG A CA 1
ATOM 654 C C . ARG A 1 82 ? -2.702 15.764 8.666 1.00 92.56 82 ARG A C 1
ATOM 656 O O . ARG A 1 82 ? -3.842 15.873 9.099 1.00 92.56 82 ARG A O 1
ATOM 663 N N . GLN A 1 83 ? -1.622 15.812 9.445 1.00 93.88 83 GLN A N 1
ATOM 664 C CA . GLN A 1 83 ? -1.659 16.056 10.895 1.00 93.88 83 GLN A CA 1
ATOM 665 C C . GLN A 1 83 ? -1.337 17.515 11.251 1.00 93.88 83 GLN A C 1
ATOM 667 O O . GLN A 1 83 ? -0.804 17.812 12.321 1.00 93.88 83 GLN A O 1
ATOM 672 N N . LYS A 1 84 ? -1.629 18.454 10.345 1.00 92.81 84 LYS A N 1
ATOM 673 C CA . LYS A 1 84 ? -1.323 19.866 10.563 1.00 92.81 84 LYS A CA 1
ATOM 674 C C . LYS A 1 84 ? -2.039 20.390 11.811 1.00 92.81 84 LYS A C 1
ATOM 676 O O . LYS A 1 84 ? -3.261 20.333 11.900 1.00 92.81 84 LYS A O 1
ATOM 681 N N . GLY A 1 85 ? -1.267 20.946 12.742 1.00 93.12 85 GLY A N 1
ATOM 682 C CA . GLY A 1 85 ? -1.777 21.495 14.002 1.00 93.12 85 GLY A CA 1
ATOM 683 C C . GLY A 1 85 ? -1.743 20.525 15.186 1.00 93.12 85 GLY A C 1
ATOM 684 O O . GLY A 1 85 ? -1.992 20.966 16.302 1.00 93.12 85 GLY A O 1
ATOM 685 N N . ASP A 1 86 ? -1.375 19.257 14.973 1.00 94.88 86 ASP A N 1
ATOM 686 C CA . ASP A 1 86 ? -1.200 18.264 16.038 1.00 94.88 86 ASP A CA 1
ATOM 687 C C . ASP A 1 86 ? 0.215 17.662 15.998 1.00 94.88 86 ASP A C 1
ATOM 689 O O . ASP A 1 86 ? 0.475 16.600 15.426 1.00 94.88 86 ASP A O 1
ATOM 693 N N . GLU A 1 87 ? 1.165 18.389 16.592 1.00 91.94 87 GLU A N 1
ATOM 694 C CA . GLU A 1 87 ? 2.579 17.998 16.610 1.00 91.94 87 GLU A CA 1
ATOM 695 C C . GLU A 1 87 ? 2.818 16.707 17.408 1.00 91.94 87 GLU A C 1
ATOM 697 O O . GLU A 1 87 ? 3.680 15.902 17.046 1.00 91.94 87 GLU A O 1
ATOM 702 N N . THR A 1 88 ? 2.045 16.483 18.473 1.00 92.19 88 THR A N 1
ATOM 703 C CA . THR A 1 88 ? 2.143 15.272 19.296 1.00 92.19 88 THR A CA 1
ATOM 704 C C . THR A 1 88 ? 1.736 14.049 18.483 1.00 92.19 88 THR A C 1
ATOM 706 O O . THR A 1 88 ? 2.484 13.070 18.431 1.00 92.19 88 THR A O 1
ATOM 709 N N . PHE A 1 89 ? 0.599 14.115 17.786 1.00 92.56 89 PHE A N 1
ATOM 710 C CA . PHE A 1 89 ? 0.146 13.016 16.940 1.00 92.56 89 PHE A CA 1
ATOM 711 C C . PHE A 1 89 ? 1.079 12.788 15.747 1.00 92.56 89 PHE A C 1
ATOM 713 O O . PHE A 1 89 ? 1.393 11.641 15.428 1.00 92.56 89 PHE A O 1
ATOM 720 N N . PHE A 1 90 ? 1.595 13.858 15.133 1.00 93.25 90 PHE A N 1
ATOM 721 C CA . PHE A 1 90 ? 2.603 13.754 14.077 1.00 93.25 90 PHE A CA 1
ATOM 722 C C . PHE A 1 90 ? 3.849 12.982 14.538 1.00 93.25 90 PHE A C 1
ATOM 724 O O . PHE A 1 90 ? 4.219 11.998 13.898 1.00 93.25 90 PHE A O 1
ATOM 731 N N . LYS A 1 91 ? 4.465 13.375 15.663 1.00 92.38 91 LYS A N 1
ATOM 732 C CA . LYS A 1 91 ? 5.662 12.701 16.205 1.00 92.38 91 LYS A CA 1
ATOM 733 C C . LYS A 1 91 ? 5.397 11.234 16.526 1.00 92.38 91 LYS A C 1
ATOM 735 O O . LYS A 1 91 ? 6.249 10.382 16.282 1.00 92.38 91 LYS A O 1
ATOM 740 N N . MET A 1 92 ? 4.207 10.938 17.044 1.00 94.50 92 MET A N 1
ATOM 741 C CA . MET A 1 92 ? 3.786 9.571 17.326 1.00 94.50 92 MET A CA 1
ATOM 742 C C . MET A 1 92 ? 3.683 8.733 16.042 1.00 94.50 92 MET A C 1
ATOM 744 O O . MET A 1 92 ? 4.180 7.613 15.997 1.00 94.50 92 MET A O 1
ATOM 748 N N . LEU A 1 93 ? 3.075 9.261 14.976 1.00 93.25 93 LEU A N 1
ATOM 749 C CA . LEU A 1 93 ? 2.977 8.549 13.698 1.00 93.25 93 LEU A CA 1
ATOM 750 C C . LEU A 1 93 ? 4.334 8.392 13.008 1.00 93.25 93 LEU A C 1
ATOM 752 O O . LEU A 1 93 ? 4.585 7.354 12.397 1.00 93.25 93 LEU A O 1
ATOM 756 N N . ASP A 1 94 ? 5.211 9.388 13.112 1.00 92.31 94 ASP A N 1
ATOM 757 C CA . ASP A 1 94 ? 6.553 9.326 12.536 1.00 92.31 94 ASP A CA 1
ATOM 758 C C . ASP A 1 94 ? 7.433 8.276 13.239 1.00 92.31 94 ASP A C 1
ATOM 760 O O . ASP A 1 94 ? 8.152 7.519 12.581 1.00 92.31 94 ASP A O 1
ATOM 764 N N . SER A 1 95 ? 7.303 8.133 14.563 1.00 93.50 95 SER A N 1
ATOM 765 C CA . SER A 1 95 ? 7.988 7.076 15.319 1.00 93.50 95 SER A CA 1
ATOM 766 C C . SER A 1 95 ? 7.492 5.679 14.922 1.00 93.50 95 SER A C 1
ATOM 768 O O . SER A 1 95 ? 8.300 4.770 14.709 1.00 93.50 95 SER A O 1
ATOM 770 N N . VAL A 1 96 ? 6.175 5.519 14.727 1.00 93.69 96 VAL A N 1
ATOM 771 C CA . VAL A 1 96 ? 5.561 4.283 14.213 1.00 93.69 96 VAL A CA 1
ATOM 772 C C . VAL A 1 96 ? 6.067 3.974 12.804 1.00 93.69 96 VAL A C 1
ATOM 774 O O . VAL A 1 96 ? 6.461 2.838 12.539 1.00 93.69 96 VAL A O 1
ATOM 777 N N . ARG A 1 97 ? 6.103 4.974 11.914 1.00 93.62 97 ARG A N 1
ATOM 778 C CA . ARG A 1 97 ? 6.557 4.846 10.518 1.00 93.62 97 ARG A CA 1
ATOM 779 C C . ARG A 1 97 ? 7.983 4.300 10.421 1.00 93.62 97 ARG A C 1
ATOM 781 O O . ARG A 1 97 ? 8.247 3.445 9.581 1.00 93.62 97 ARG A O 1
ATOM 788 N N . HIS A 1 98 ? 8.881 4.758 11.291 1.00 92.56 98 HIS A N 1
ATOM 789 C CA . HIS A 1 98 ? 10.279 4.318 11.318 1.00 92.56 98 HIS A CA 1
ATOM 790 C C . HIS A 1 98 ? 10.524 3.065 12.175 1.00 92.56 98 HIS A C 1
ATOM 792 O O . HIS A 1 98 ? 11.632 2.530 12.174 1.00 92.56 98 HIS A O 1
ATOM 798 N N . GLY A 1 99 ? 9.515 2.581 12.907 1.00 93.19 99 GLY A N 1
ATOM 799 C CA . GLY A 1 99 ? 9.666 1.470 13.851 1.00 93.19 99 GLY A CA 1
ATOM 800 C C . GLY A 1 99 ? 10.440 1.833 15.125 1.00 93.19 99 GLY A C 1
ATOM 801 O O . GLY A 1 99 ? 10.934 0.945 15.816 1.00 93.19 99 GLY A O 1
ATOM 802 N N . CYS A 1 100 ? 10.537 3.123 15.453 1.00 93.81 100 CYS A N 1
ATOM 803 C CA . CYS A 1 100 ? 11.280 3.672 16.589 1.00 93.81 100 CYS A CA 1
ATOM 804 C C . CYS A 1 100 ? 10.327 4.104 17.715 1.00 93.81 100 CYS A C 1
ATOM 806 O O . CYS A 1 100 ? 10.322 5.262 18.127 1.00 93.81 100 CYS A O 1
ATOM 808 N N . LEU A 1 101 ? 9.476 3.186 18.180 1.00 93.75 101 LEU A N 1
ATOM 809 C CA . LEU A 1 101 ? 8.433 3.485 19.166 1.00 93.75 101 LEU A CA 1
ATOM 810 C C . LEU A 1 101 ? 9.026 3.871 20.531 1.00 93.75 101 LEU A C 1
ATOM 812 O O . LEU A 1 101 ? 9.872 3.156 21.065 1.00 93.75 101 LEU A O 1
ATOM 816 N N . THR A 1 102 ? 8.534 4.967 21.114 1.00 92.06 102 THR A N 1
ATOM 817 C CA . THR A 1 102 ? 8.812 5.342 22.511 1.00 92.06 102 THR A CA 1
ATOM 818 C C . THR A 1 102 ? 7.814 4.682 23.462 1.00 92.06 102 THR A C 1
ATOM 820 O O . THR A 1 102 ? 6.691 4.368 23.060 1.00 92.06 102 THR A O 1
ATOM 823 N N . ASP A 1 103 ? 8.181 4.523 24.736 1.00 94.75 103 ASP A N 1
ATOM 824 C CA . ASP A 1 103 ? 7.258 4.014 25.763 1.00 94.75 103 ASP A CA 1
ATOM 825 C C . ASP A 1 103 ? 5.991 4.882 25.858 1.00 94.75 103 ASP A C 1
ATOM 827 O O . ASP A 1 103 ? 4.882 4.359 25.879 1.00 94.75 103 ASP A O 1
ATOM 831 N N . GLU A 1 104 ? 6.140 6.207 25.766 1.00 92.31 104 GLU A N 1
ATOM 832 C CA . GLU A 1 104 ? 5.022 7.160 25.721 1.00 92.31 104 GLU A CA 1
ATOM 833 C C . GLU A 1 104 ? 4.079 6.906 24.534 1.00 92.31 104 GLU A C 1
ATOM 835 O O . GLU A 1 104 ? 2.856 6.936 24.687 1.00 92.31 104 GLU A O 1
ATOM 840 N N . THR A 1 105 ? 4.631 6.617 23.347 1.00 93.19 105 THR A N 1
ATOM 841 C CA . THR A 1 105 ? 3.843 6.267 22.154 1.00 93.19 105 THR A CA 1
ATOM 842 C C . THR A 1 105 ? 3.069 4.974 22.390 1.00 93.19 105 THR A C 1
ATOM 844 O O . THR A 1 105 ? 1.878 4.890 22.096 1.00 93.19 105 THR A O 1
ATOM 847 N N . ILE A 1 106 ? 3.733 3.958 22.943 1.00 94.50 106 ILE A N 1
ATOM 848 C CA . ILE A 1 106 ? 3.129 2.655 23.226 1.00 94.50 106 ILE A CA 1
ATOM 849 C C . ILE A 1 106 ? 1.999 2.796 24.248 1.00 94.50 106 ILE A C 1
ATOM 851 O O . ILE A 1 106 ? 0.921 2.237 24.042 1.00 94.50 106 ILE A O 1
ATOM 855 N N . ASP A 1 107 ? 2.222 3.532 25.332 1.00 95.06 107 ASP A N 1
ATOM 856 C CA . ASP A 1 107 ? 1.229 3.744 26.383 1.00 95.06 107 ASP A CA 1
ATOM 857 C C . ASP A 1 107 ? 0.036 4.554 25.871 1.00 95.06 107 ASP A C 1
ATOM 859 O O . ASP A 1 107 ? -1.112 4.201 26.151 1.00 95.06 107 ASP A O 1
ATOM 863 N N . THR A 1 108 ? 0.288 5.561 25.031 1.00 93.81 108 THR A N 1
ATOM 864 C CA . THR A 1 108 ? -0.767 6.313 24.341 1.00 93.81 108 THR A CA 1
ATOM 865 C C . THR A 1 108 ? -1.592 5.405 23.431 1.00 93.81 108 THR A C 1
ATOM 867 O O . THR A 1 108 ? -2.816 5.427 23.486 1.00 93.81 108 THR A O 1
ATOM 870 N N . LEU A 1 109 ? -0.968 4.545 22.622 1.00 92.94 109 LEU A N 1
ATOM 871 C CA . LEU A 1 109 ? -1.709 3.607 21.771 1.00 92.94 109 LEU A CA 1
ATOM 872 C C . LEU A 1 109 ? -2.511 2.593 22.603 1.00 92.94 109 LEU A C 1
ATOM 874 O O . LEU A 1 109 ? -3.652 2.280 22.266 1.00 92.94 109 LEU A O 1
ATOM 878 N N . LYS A 1 110 ? -1.949 2.104 23.715 1.00 94.75 110 LYS A N 1
ATOM 879 C CA . LYS A 1 110 ? -2.627 1.171 24.630 1.00 94.75 110 LYS A CA 1
ATOM 880 C C . LYS A 1 110 ? -3.814 1.802 25.354 1.00 94.75 110 LYS A C 1
ATOM 882 O O . LYS A 1 110 ? -4.791 1.097 25.595 1.00 94.75 110 LYS A O 1
ATOM 887 N N . SER A 1 111 ? -3.756 3.090 25.698 1.00 95.12 111 SER A N 1
ATOM 888 C CA . SER A 1 111 ? -4.881 3.783 26.343 1.00 95.12 111 SER A CA 1
ATOM 889 C C . SER A 1 111 ? -6.101 3.907 25.423 1.00 95.12 111 SER A C 1
ATOM 891 O O . SER A 1 111 ? -7.223 4.005 25.911 1.00 95.12 111 SER A O 1
ATOM 893 N N . HIS A 1 112 ? -5.893 3.798 24.108 1.00 92.00 112 HIS A N 1
ATOM 894 C CA . HIS A 1 112 ? -6.939 3.785 23.083 1.00 92.00 112 HIS A CA 1
ATOM 895 C C . HIS A 1 112 ? -7.374 2.363 22.678 1.00 92.00 112 HIS A C 1
ATOM 897 O O . HIS A 1 112 ? -8.029 2.174 21.653 1.00 92.00 112 HIS A O 1
ATOM 903 N N . VAL A 1 113 ? -7.031 1.342 23.474 1.00 93.69 113 VAL A N 1
ATOM 904 C CA . VAL A 1 113 ? -7.564 -0.017 23.317 1.00 93.69 113 VAL A CA 1
ATOM 905 C C . VAL A 1 113 ? -8.838 -0.155 24.142 1.00 93.69 113 VAL A C 1
ATOM 907 O O . VAL A 1 113 ? -8.811 -0.190 25.373 1.00 93.69 113 VAL A O 1
ATOM 910 N N . PHE A 1 114 ? -9.966 -0.293 23.453 1.00 90.81 114 PHE A N 1
ATOM 911 C CA . PHE A 1 114 ? -11.266 -0.455 24.090 1.00 90.81 114 PHE A CA 1
ATOM 912 C C . PHE A 1 114 ? -11.564 -1.930 24.389 1.00 90.81 114 PHE A C 1
ATOM 914 O O . PHE A 1 114 ? -11.316 -2.810 23.567 1.00 90.81 114 PHE A O 1
ATOM 921 N N . LYS A 1 115 ? -12.120 -2.203 25.575 1.00 92.44 115 LYS A N 1
ATOM 922 C CA . LYS A 1 115 ? -12.545 -3.548 26.014 1.00 92.44 115 LYS A CA 1
ATOM 923 C C . LYS A 1 115 ? -14.047 -3.776 25.809 1.00 92.44 115 LYS A C 1
ATOM 925 O O . LYS A 1 115 ? -14.702 -4.360 26.666 1.00 92.44 115 LYS A O 1
ATOM 930 N N . VAL A 1 116 ? -14.583 -3.277 24.703 1.00 90.56 116 VAL A N 1
ATOM 931 C CA . VAL A 1 116 ? -15.986 -3.448 24.296 1.00 90.56 116 VAL A CA 1
ATOM 932 C C . VAL A 1 116 ? -16.032 -4.144 22.941 1.00 90.56 116 VAL A C 1
ATOM 934 O O . VAL A 1 116 ? -15.005 -4.248 22.258 1.00 90.56 116 VAL A O 1
ATOM 937 N N . SER A 1 117 ? -17.196 -4.652 22.545 1.00 89.19 117 SER A N 1
ATOM 938 C CA . SER A 1 117 ? -17.354 -5.179 21.194 1.00 89.19 117 SER A CA 1
ATOM 939 C C . SER A 1 117 ? -17.240 -4.056 20.156 1.00 89.19 117 SER A C 1
ATOM 941 O O . SER A 1 117 ? -17.493 -2.884 20.435 1.00 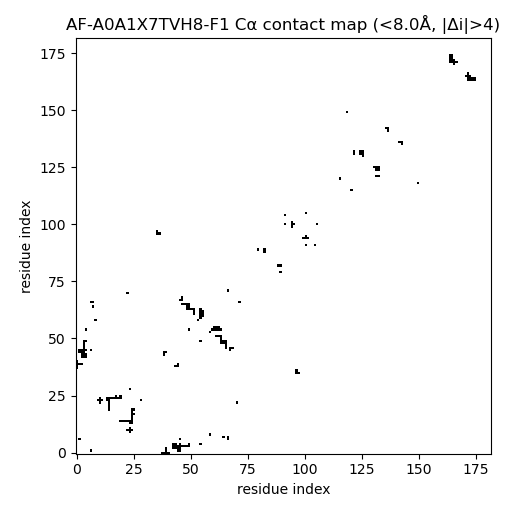89.19 117 SER A O 1
ATOM 943 N N . ILE A 1 118 ? -16.856 -4.419 18.929 1.00 87.44 118 ILE A N 1
ATOM 944 C CA . ILE A 1 118 ? -16.775 -3.461 17.816 1.00 87.44 118 ILE A CA 1
ATOM 945 C C . ILE A 1 118 ? -18.144 -2.822 17.560 1.00 87.44 118 ILE A C 1
ATOM 947 O O . ILE A 1 118 ? -18.194 -1.635 17.272 1.00 87.44 118 ILE A O 1
ATOM 951 N N . GLN A 1 119 ? -19.228 -3.593 17.692 1.00 85.12 119 GLN A N 1
ATOM 952 C CA . GLN A 1 119 ? -20.589 -3.105 17.488 1.00 85.12 119 GLN A CA 1
ATOM 953 C C . GLN A 1 119 ? -20.969 -2.040 18.520 1.00 85.12 119 GLN A C 1
ATOM 955 O O . GLN A 1 119 ? -21.320 -0.933 18.135 1.00 85.12 119 GLN A O 1
ATOM 960 N N . GLU A 1 120 ? -20.804 -2.336 19.812 1.00 89.19 120 GLU A N 1
ATOM 961 C CA . GLU A 1 120 ? -21.103 -1.374 20.881 1.00 89.19 120 GLU A CA 1
ATOM 962 C C . GLU A 1 120 ? -20.298 -0.081 20.706 1.00 89.19 120 GLU A C 1
ATOM 964 O O . GLU A 1 120 ? -20.844 1.012 20.826 1.00 89.19 120 GLU A O 1
ATOM 969 N N . LYS A 1 121 ? -19.003 -0.189 20.368 1.00 89.88 121 LYS A N 1
ATOM 970 C CA . LYS A 1 121 ? -18.170 1.003 20.160 1.00 89.88 121 LYS A CA 1
ATOM 971 C C . LYS A 1 121 ? -18.565 1.789 18.915 1.00 89.88 121 LYS A C 1
ATOM 973 O O . LYS A 1 121 ? -18.415 3.007 18.891 1.00 89.88 121 LYS A O 1
ATOM 978 N N . TYR A 1 122 ? -19.009 1.100 17.870 1.00 89.31 122 TYR A N 1
ATOM 979 C CA . TYR A 1 122 ? -19.474 1.734 16.645 1.00 89.31 122 TYR A CA 1
ATOM 980 C C . TYR A 1 122 ? -20.729 2.563 16.911 1.00 89.31 122 TYR A C 1
ATOM 982 O O . TYR A 1 122 ? -20.740 3.739 16.571 1.00 89.31 122 TYR A O 1
ATOM 990 N N . GLU A 1 123 ? -21.731 1.974 17.568 1.00 87.75 123 GLU A N 1
ATOM 991 C CA . GLU A 1 123 ? -22.989 2.638 17.931 1.00 87.75 123 GLU A CA 1
ATOM 992 C C . GLU A 1 123 ? -22.738 3.837 18.862 1.00 87.75 123 GLU A C 1
ATOM 994 O O . GLU A 1 123 ? -23.298 4.914 18.658 1.00 87.75 123 GLU A O 1
ATOM 999 N N . GLU A 1 124 ? -21.832 3.688 19.839 1.00 89.75 124 GLU A N 1
ATOM 1000 C CA . GLU A 1 124 ? -21.380 4.788 20.701 1.00 89.75 124 GLU A CA 1
ATOM 1001 C C . GLU A 1 124 ? -20.830 5.955 19.861 1.00 89.75 124 GLU A C 1
ATOM 1003 O O . GLU A 1 124 ? -21.323 7.078 19.959 1.00 89.75 124 GLU A O 1
ATOM 1008 N N . LEU A 1 125 ? -19.863 5.689 18.977 1.00 88.31 125 LEU A N 1
ATOM 1009 C CA . LEU A 1 125 ? -19.220 6.717 18.148 1.00 88.31 125 LEU A CA 1
ATOM 1010 C C . LEU A 1 125 ? -20.155 7.323 17.094 1.00 88.31 125 LEU A C 1
ATOM 1012 O O . LEU A 1 125 ? -20.031 8.502 16.765 1.00 88.31 125 LEU A O 1
ATOM 1016 N N . GLU A 1 126 ? -21.078 6.532 16.553 1.00 86.50 126 GLU A N 1
ATOM 1017 C CA . GLU A 1 126 ? -22.106 7.008 15.630 1.00 86.50 126 GLU A CA 1
ATOM 1018 C C . GLU A 1 126 ? -23.068 7.972 16.334 1.00 86.50 126 GLU A C 1
ATOM 1020 O O . GLU A 1 126 ? -23.431 8.995 15.760 1.00 86.50 126 GLU A O 1
ATOM 1025 N N . SER A 1 127 ? -23.415 7.700 17.597 1.00 87.00 127 SER A N 1
ATOM 1026 C CA . SER A 1 127 ? -24.286 8.573 18.392 1.00 87.00 127 SER A CA 1
ATOM 1027 C C . SER A 1 127 ? -23.630 9.901 18.802 1.00 87.00 127 SER A C 1
ATOM 1029 O O . SER A 1 127 ? -24.320 10.910 18.954 1.00 87.00 127 SER A O 1
ATOM 1031 N N . GLU A 1 128 ? -22.304 9.917 18.966 1.00 86.88 128 GLU A N 1
ATOM 1032 C CA . GLU A 1 128 ? -21.520 11.109 19.319 1.00 86.88 128 GLU A CA 1
ATOM 1033 C C . GLU A 1 128 ? -21.154 11.973 18.099 1.00 86.88 128 GLU A C 1
ATOM 1035 O O . GLU A 1 128 ? -20.880 13.171 18.228 1.00 86.88 128 GLU A O 1
ATOM 1040 N N . GLY A 1 129 ? -21.101 11.360 16.916 1.00 77.06 129 GLY A N 1
ATOM 1041 C CA . GLY A 1 129 ? -20.583 11.954 15.692 1.00 77.06 129 GLY A CA 1
ATOM 1042 C C . GLY A 1 129 ? -21.647 12.526 14.755 1.00 77.06 129 GLY A C 1
ATOM 1043 O O . GLY A 1 129 ? -22.842 12.291 14.870 1.00 77.06 129 GLY A O 1
ATOM 1044 N N . THR A 1 130 ? -21.183 13.279 13.755 1.00 67.38 130 THR A N 1
ATOM 1045 C CA . THR A 1 130 ? -22.005 13.661 12.587 1.00 67.38 130 THR A CA 1
ATOM 1046 C C . THR A 1 130 ? -21.877 12.674 11.431 1.00 67.38 130 THR A C 1
ATOM 1048 O O . THR A 1 130 ? -22.690 12.713 10.513 1.00 67.38 130 THR A O 1
ATOM 1051 N N . ASN A 1 131 ? -20.864 11.802 11.464 1.00 79.06 131 ASN A N 1
ATOM 1052 C CA . ASN A 1 131 ? -20.606 10.799 10.440 1.00 79.06 131 ASN A CA 1
ATOM 1053 C C . ASN A 1 131 ? -20.306 9.445 11.095 1.00 79.06 131 ASN A C 1
ATOM 1055 O O . ASN A 1 131 ? -19.589 9.419 12.100 1.00 79.06 131 ASN A O 1
ATOM 1059 N N . PRO A 1 132 ? -20.773 8.336 10.499 1.00 82.44 132 PRO A N 1
ATOM 1060 C CA . PRO A 1 132 ? -20.458 7.002 10.983 1.00 82.44 132 PRO A CA 1
ATOM 1061 C C . PRO A 1 132 ? -18.945 6.728 10.908 1.00 82.44 132 PRO A C 1
ATOM 1063 O O . PRO A 1 132 ? -18.284 7.141 9.943 1.00 82.44 132 PRO A O 1
ATOM 1066 N N . PRO A 1 133 ? -18.365 6.032 11.901 1.00 88.19 133 PRO A N 1
ATOM 1067 C CA . PRO A 1 133 ? -16.941 5.727 11.910 1.00 88.19 133 PRO A CA 1
ATOM 1068 C C . PRO A 1 133 ? -16.566 4.718 10.812 1.00 88.19 133 PRO A C 1
ATOM 1070 O O . PRO A 1 133 ? -17.355 3.864 10.407 1.00 88.19 133 PRO A O 1
ATOM 1073 N N . ILE A 1 134 ? -15.313 4.786 10.351 1.00 90.81 134 ILE A N 1
ATOM 1074 C CA . ILE A 1 134 ? -14.742 3.820 9.401 1.00 90.81 134 ILE A CA 1
ATOM 1075 C C . ILE A 1 134 ? -13.870 2.826 10.167 1.00 90.81 134 ILE A C 1
ATOM 1077 O O . ILE A 1 134 ? -12.880 3.206 10.793 1.00 90.81 134 ILE A O 1
ATOM 1081 N N . CYS A 1 135 ? -14.203 1.540 10.072 1.00 92.12 135 CYS A N 1
ATOM 1082 C CA . CYS A 1 135 ? -13.418 0.466 10.674 1.00 92.12 135 CYS A CA 1
ATOM 1083 C C . CYS A 1 135 ? -12.408 -0.110 9.671 1.00 92.12 135 CYS A C 1
ATOM 1085 O O . CYS A 1 135 ? -12.767 -0.495 8.559 1.00 92.12 135 CYS A O 1
ATOM 1087 N N . LEU A 1 136 ? -11.139 -0.214 10.076 1.00 94.94 136 LEU A N 1
ATOM 1088 C CA . LEU A 1 136 ? -10.074 -0.824 9.278 1.00 94.94 136 LEU A CA 1
ATOM 1089 C C . LEU A 1 136 ? -9.680 -2.182 9.863 1.00 94.94 136 LEU A C 1
ATOM 1091 O O . LEU A 1 136 ? -9.442 -2.307 11.063 1.00 94.94 136 LEU A O 1
ATOM 1095 N N . PHE A 1 137 ? -9.556 -3.188 8.998 1.00 95.06 137 PHE A N 1
ATOM 1096 C CA . PHE A 1 137 ? -9.195 -4.554 9.377 1.00 95.06 137 PHE A CA 1
ATOM 1097 C C . PHE A 1 137 ? -8.015 -5.060 8.555 1.00 95.06 137 PHE A C 1
ATOM 1099 O O . PHE A 1 137 ? -7.844 -4.707 7.390 1.00 95.06 137 PHE A O 1
ATOM 1106 N N . SER A 1 138 ? -7.214 -5.940 9.153 1.00 95.12 138 SER A N 1
ATOM 1107 C CA . SER A 1 138 ? -6.064 -6.557 8.484 1.00 95.12 138 SER A CA 1
ATOM 1108 C C . SER A 1 138 ? -6.453 -7.640 7.476 1.00 95.12 138 SER A C 1
ATOM 1110 O O . SER A 1 138 ? -5.650 -7.984 6.609 1.00 95.12 138 SER A O 1
ATOM 1112 N N . LYS A 1 139 ? -7.663 -8.198 7.589 1.00 96.12 139 LYS A N 1
ATOM 1113 C CA . LYS A 1 139 ? -8.145 -9.289 6.746 1.00 96.12 139 LYS A CA 1
ATOM 1114 C C . LYS A 1 139 ? -9.555 -9.027 6.232 1.00 96.12 139 LYS A C 1
ATOM 1116 O O . LYS A 1 139 ? -10.385 -8.418 6.907 1.00 96.12 139 LYS A O 1
ATOM 1121 N N . VAL A 1 140 ? -9.813 -9.547 5.035 1.00 95.62 140 VAL A N 1
ATOM 1122 C CA . VAL A 1 140 ? -11.097 -9.408 4.340 1.00 95.62 140 VAL A CA 1
ATOM 1123 C C . VAL A 1 140 ? -12.213 -10.172 5.052 1.00 95.62 140 VAL A C 1
ATOM 1125 O O . VAL A 1 140 ? -13.325 -9.670 5.111 1.00 95.62 140 VAL A O 1
ATOM 1128 N N . ASP A 1 141 ? -11.926 -11.335 5.641 1.00 96.50 141 ASP A N 1
ATOM 1129 C CA . ASP A 1 141 ? -12.912 -12.137 6.381 1.00 96.50 141 ASP A CA 1
ATOM 1130 C C . ASP A 1 141 ? -13.472 -11.394 7.607 1.00 96.50 141 ASP A C 1
ATOM 1132 O O . ASP A 1 141 ? -14.680 -11.389 7.833 1.00 96.50 141 ASP A O 1
ATOM 1136 N N . ALA A 1 142 ? -12.608 -10.715 8.365 1.00 93.81 142 ALA A N 1
ATOM 1137 C CA . ALA A 1 142 ? -13.004 -9.877 9.491 1.00 93.81 142 ALA A CA 1
ATOM 1138 C C . ALA A 1 142 ? -13.830 -8.665 9.034 1.00 93.81 142 ALA A C 1
ATOM 1140 O O . ALA A 1 142 ? -14.862 -8.372 9.634 1.00 93.81 142 ALA A O 1
ATOM 1141 N N . CYS A 1 143 ? -13.408 -8.005 7.949 1.00 94.44 143 CYS A N 1
ATOM 1142 C CA . CYS A 1 143 ? -14.149 -6.899 7.340 1.00 94.44 143 CYS A CA 1
ATOM 1143 C C . CYS A 1 143 ? -15.547 -7.345 6.891 1.00 94.44 143 CYS A C 1
ATOM 1145 O O . CYS A 1 143 ? -16.538 -6.716 7.244 1.00 94.44 143 CYS A O 1
ATOM 1147 N N . GLN A 1 144 ? -15.640 -8.476 6.185 1.00 95.31 144 GLN A N 1
ATOM 1148 C CA . GLN A 1 144 ? -16.905 -9.037 5.722 1.00 95.31 144 GLN A CA 1
ATOM 1149 C C . GLN A 1 144 ? -17.835 -9.359 6.892 1.00 95.31 144 GLN A C 1
ATOM 1151 O O . GLN A 1 144 ? -18.985 -8.938 6.876 1.00 95.31 144 GLN A O 1
ATOM 1156 N N . LYS A 1 145 ? -17.330 -10.033 7.932 1.00 93.25 145 LYS A N 1
ATOM 1157 C CA . LYS A 1 145 ? -18.129 -10.376 9.113 1.00 93.25 145 LYS A CA 1
ATOM 1158 C C . LYS A 1 145 ? -18.716 -9.138 9.792 1.00 93.25 145 LYS A C 1
ATOM 1160 O O . LYS A 1 145 ? -19.873 -9.157 10.191 1.00 93.25 145 LYS A O 1
ATOM 1165 N N . ILE A 1 146 ? -17.925 -8.077 9.946 1.00 91.62 146 ILE A N 1
ATOM 1166 C CA . ILE A 1 146 ? -18.408 -6.833 10.557 1.00 91.62 146 ILE A CA 1
ATOM 1167 C C . ILE A 1 146 ? -19.393 -6.120 9.632 1.00 91.62 146 ILE A C 1
ATOM 1169 O O . ILE A 1 146 ? -20.442 -5.702 10.101 1.00 91.62 146 ILE A O 1
ATOM 1173 N N . ASN A 1 147 ? -19.116 -6.039 8.331 1.00 92.50 147 ASN A N 1
ATOM 1174 C CA . ASN A 1 147 ? -20.035 -5.418 7.378 1.00 92.50 147 ASN A CA 1
ATOM 1175 C C . ASN A 1 147 ? -21.390 -6.138 7.324 1.00 92.50 147 ASN A C 1
ATOM 1177 O O . ASN A 1 147 ? -22.416 -5.474 7.250 1.00 92.50 147 ASN A O 1
ATOM 1181 N N . GLU A 1 148 ? -21.406 -7.472 7.379 1.00 92.50 148 GLU A N 1
ATOM 1182 C CA . GLU A 1 148 ? -22.638 -8.267 7.443 1.00 92.50 148 GLU A CA 1
ATOM 1183 C C . GLU A 1 148 ? -23.417 -7.981 8.731 1.00 92.50 148 GLU A C 1
ATOM 1185 O O . GLU A 1 148 ? -24.603 -7.682 8.655 1.00 92.50 148 GLU A O 1
ATOM 1190 N N . LEU A 1 149 ? -22.749 -7.974 9.892 1.00 89.69 149 LEU A N 1
ATOM 1191 C CA . LEU A 1 149 ? -23.383 -7.638 11.174 1.00 89.69 149 LEU A CA 1
ATOM 1192 C C . LEU A 1 149 ? -23.980 -6.221 11.175 1.00 89.69 149 LEU A C 1
ATOM 1194 O O . LEU A 1 149 ? -25.106 -6.034 11.626 1.00 89.69 149 LEU A O 1
ATOM 1198 N N . MET A 1 150 ? -23.253 -5.239 10.634 1.00 88.75 150 MET A N 1
ATOM 1199 C CA . MET A 1 150 ? -23.734 -3.856 10.526 1.00 88.75 150 MET A CA 1
ATOM 1200 C C . MET A 1 150 ? -24.868 -3.714 9.506 1.00 88.75 150 MET A C 1
ATOM 1202 O O . MET A 1 150 ? -25.791 -2.942 9.711 1.00 88.75 150 MET A O 1
ATOM 1206 N N . LEU A 1 151 ? -24.839 -4.458 8.398 1.00 90.56 151 LEU A N 1
ATOM 1207 C CA . LEU A 1 151 ? -25.944 -4.479 7.435 1.00 90.56 151 LEU A CA 1
ATOM 1208 C C . LEU A 1 151 ? -27.185 -5.162 8.026 1.00 90.56 151 LEU A C 1
ATOM 1210 O O . LEU A 1 151 ? -28.315 -4.821 7.678 1.00 90.56 151 LEU A O 1
ATOM 1214 N N . GLU A 1 152 ? -26.990 -6.155 8.894 1.00 89.75 152 GLU A N 1
ATOM 1215 C CA . GLU A 1 152 ? -28.067 -6.874 9.563 1.00 89.75 152 GLU A CA 1
ATOM 1216 C C . GLU A 1 152 ? -28.812 -6.042 10.600 1.00 89.75 152 GLU A C 1
ATOM 1218 O O . GLU A 1 152 ? -30.020 -6.241 10.730 1.00 89.75 152 GLU A O 1
ATOM 1223 N N . SER A 1 153 ? -28.133 -5.106 11.268 1.00 86.50 153 SER A N 1
ATOM 1224 C CA . SER A 1 153 ? -28.744 -4.200 12.245 1.00 86.50 153 SER A CA 1
ATOM 1225 C C . SER A 1 153 ? -29.586 -3.084 11.619 1.00 86.50 153 SER A C 1
ATOM 1227 O O . SER A 1 153 ? -30.391 -2.471 12.318 1.00 86.50 153 SER A O 1
ATOM 1229 N N . LEU A 1 154 ? -29.453 -2.826 10.312 1.00 88.06 154 LEU A N 1
ATOM 1230 C CA . LEU A 1 154 ? -30.262 -1.823 9.621 1.00 88.06 154 LEU A CA 1
ATOM 1231 C C . LEU A 1 154 ? -31.705 -2.311 9.424 1.00 88.06 154 LEU A C 1
ATOM 1233 O O . LEU A 1 154 ? -31.954 -3.350 8.811 1.00 88.06 154 LEU A O 1
ATOM 1237 N N . GLU A 1 155 ? -32.669 -1.499 9.861 1.00 90.12 155 GLU A N 1
ATOM 1238 C CA . GLU A 1 155 ? -34.115 -1.746 9.710 1.00 90.12 155 GLU A CA 1
ATOM 1239 C C . GLU A 1 155 ? -34.652 -1.391 8.305 1.00 90.12 155 GLU A C 1
ATOM 1241 O O . GLU A 1 155 ? -35.827 -1.070 8.125 1.00 90.12 155 GLU A O 1
ATOM 1246 N N . THR A 1 156 ? -33.790 -1.406 7.287 1.00 92.19 156 THR A N 1
ATOM 1247 C CA . THR A 1 156 ? -34.122 -1.008 5.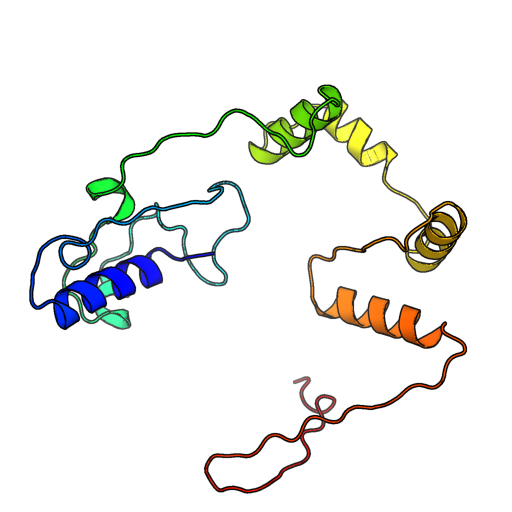915 1.00 92.19 156 THR A CA 1
ATOM 1248 C C . THR A 1 156 ? -34.288 -2.210 4.989 1.00 92.19 156 THR A C 1
ATOM 1250 O O . THR A 1 156 ? -33.838 -3.325 5.264 1.00 92.19 156 THR A O 1
ATOM 1253 N N . GLU A 1 157 ? -34.965 -1.989 3.860 1.00 94.25 157 GLU A N 1
ATOM 1254 C CA . GLU A 1 157 ? -35.095 -3.004 2.818 1.00 94.25 157 GLU A CA 1
ATOM 1255 C C . GLU A 1 157 ? -33.716 -3.361 2.244 1.00 94.25 157 GLU A C 1
ATOM 1257 O O . GLU A 1 157 ? -32.959 -2.494 1.800 1.00 94.25 157 GLU A O 1
ATOM 1262 N N . LYS A 1 158 ? -33.396 -4.658 2.238 1.00 93.81 158 LYS A N 1
ATOM 1263 C CA . LYS A 1 158 ? -32.144 -5.184 1.690 1.00 93.81 158 LYS A CA 1
ATOM 1264 C C . LYS A 1 158 ? -32.365 -5.596 0.245 1.00 93.81 158 LYS A C 1
ATOM 1266 O O . LYS A 1 158 ? -33.182 -6.469 -0.038 1.00 93.81 158 LYS A O 1
ATOM 1271 N N . ILE A 1 159 ? -31.597 -4.995 -0.656 1.00 94.25 159 ILE A N 1
ATOM 1272 C CA . ILE A 1 159 ? -31.609 -5.336 -2.077 1.00 94.25 159 ILE A CA 1
ATOM 1273 C C . ILE A 1 159 ? -30.391 -6.207 -2.368 1.00 94.25 159 ILE A C 1
ATOM 1275 O O . ILE A 1 159 ? -29.251 -5.776 -2.199 1.00 94.25 159 ILE A O 1
ATOM 1279 N N . GLU A 1 160 ? -30.631 -7.433 -2.823 1.00 92.44 160 GLU A N 1
ATOM 1280 C CA . GLU A 1 160 ? -29.573 -8.327 -3.283 1.00 92.44 160 GLU A CA 1
ATOM 1281 C C . GLU A 1 160 ? -29.270 -8.063 -4.762 1.00 92.44 160 GLU A C 1
ATOM 1283 O O . GLU A 1 160 ? -30.142 -8.169 -5.625 1.00 92.44 160 GLU A O 1
ATOM 1288 N N . ILE A 1 161 ? -28.015 -7.727 -5.061 1.00 93.25 161 ILE A N 1
ATOM 1289 C CA . ILE A 1 161 ? -27.525 -7.554 -6.430 1.00 93.25 161 ILE A CA 1
ATOM 1290 C C . ILE A 1 161 ? -26.630 -8.748 -6.753 1.00 93.25 161 ILE A C 1
ATOM 1292 O O . ILE A 1 161 ? -25.475 -8.806 -6.331 1.00 93.25 161 ILE A O 1
ATOM 1296 N N . ALA A 1 162 ? -27.172 -9.716 -7.489 1.00 90.38 162 ALA A N 1
ATOM 1297 C CA . ALA A 1 162 ? -26.433 -10.909 -7.882 1.00 90.38 162 ALA A CA 1
ATOM 1298 C C . ALA A 1 162 ? -25.483 -10.618 -9.055 1.00 90.38 162 ALA A C 1
ATOM 1300 O O . ALA A 1 162 ? -25.898 -10.089 -10.089 1.00 90.38 162 ALA A O 1
ATOM 1301 N N . CYS A 1 163 ? -24.218 -11.017 -8.919 1.00 88.75 163 CYS A N 1
ATOM 1302 C CA . CYS A 1 163 ? -23.280 -11.043 -10.039 1.00 88.75 163 CYS A CA 1
ATOM 1303 C C . CYS A 1 163 ? -23.585 -12.236 -10.956 1.00 88.75 163 CYS A C 1
ATOM 1305 O O . CYS A 1 163 ? -23.877 -13.334 -10.480 1.00 88.75 163 CYS A O 1
ATOM 1307 N N . VAL A 1 164 ? -23.482 -12.026 -12.269 1.00 86.88 164 VAL A N 1
ATOM 1308 C CA . VAL A 1 164 ? -23.516 -13.102 -13.264 1.00 86.88 164 VAL A CA 1
ATOM 1309 C C . VAL A 1 164 ? -22.160 -13.150 -13.940 1.00 86.88 164 VAL A C 1
ATOM 1311 O O . VAL A 1 164 ? -21.807 -12.237 -14.686 1.00 86.88 164 VAL A O 1
ATOM 1314 N N . ASP A 1 165 ? -21.424 -14.221 -13.681 1.00 79.81 165 ASP A N 1
ATOM 1315 C CA . ASP A 1 165 ? -20.199 -14.511 -14.406 1.00 79.81 165 ASP A CA 1
ATOM 1316 C C . ASP A 1 165 ? -20.563 -15.239 -15.706 1.00 79.81 165 ASP A C 1
ATOM 1318 O O . ASP A 1 165 ? -21.396 -16.152 -15.728 1.00 79.81 165 ASP A O 1
ATOM 1322 N N . VAL A 1 166 ? -19.967 -14.793 -16.809 1.00 80.94 166 VAL A N 1
ATOM 1323 C CA . VAL A 1 166 ? -20.130 -15.392 -18.135 1.00 80.94 166 VAL A CA 1
ATOM 1324 C C . VAL A 1 166 ? -18.765 -15.910 -18.546 1.00 80.94 166 VAL A C 1
ATOM 1326 O O . VAL A 1 166 ? -17.795 -15.152 -18.550 1.00 80.94 166 VAL A O 1
ATOM 1329 N N . ASP A 1 167 ? -18.672 -17.199 -18.852 1.00 75.00 167 ASP A N 1
ATOM 1330 C CA . ASP A 1 167 ? -17.436 -17.753 -19.395 1.00 75.00 167 ASP A CA 1
ATOM 1331 C C . ASP A 1 167 ? -17.238 -17.343 -20.868 1.00 75.00 167 ASP A C 1
ATOM 1333 O O . ASP A 1 167 ? -18.143 -16.823 -21.524 1.00 75.00 167 ASP A O 1
ATOM 1337 N N . GLU A 1 168 ? -16.048 -17.590 -21.427 1.00 68.12 168 GLU A N 1
ATOM 1338 C CA . GLU A 1 168 ? -15.748 -17.286 -22.839 1.00 68.12 168 GLU A CA 1
ATOM 1339 C C . GLU A 1 168 ? -16.680 -18.019 -23.830 1.00 68.12 168 GLU A C 1
ATOM 1341 O O . GLU A 1 168 ? -16.740 -17.653 -25.004 1.00 68.12 168 GLU A O 1
ATOM 1346 N N . SER A 1 169 ? -17.436 -19.026 -23.369 1.00 70.38 169 SER A N 1
ATOM 1347 C CA . SER A 1 169 ? -18.428 -19.755 -24.167 1.00 70.38 169 SER A CA 1
ATOM 1348 C C . SER A 1 169 ? -19.810 -19.087 -24.198 1.00 70.38 169 SER A C 1
ATOM 1350 O O . SER A 1 169 ? -20.686 -19.533 -24.940 1.00 70.38 169 SER A O 1
ATOM 1352 N N . GLY A 1 170 ? -20.015 -18.008 -23.431 1.00 59.06 170 GLY A N 1
ATOM 1353 C CA . GLY A 1 170 ? -21.304 -17.324 -23.311 1.00 59.06 170 GLY A CA 1
ATOM 1354 C C . GLY A 1 170 ? -22.294 -18.034 -22.384 1.00 59.06 170 GLY A C 1
ATOM 1355 O O . GLY A 1 170 ? -23.471 -17.667 -22.352 1.00 59.06 170 GLY A O 1
ATOM 1356 N N . SER A 1 171 ? -21.845 -19.044 -21.635 1.00 63.88 171 SER A N 1
ATOM 1357 C CA . SER A 1 171 ? -22.689 -19.796 -20.711 1.00 63.88 171 SER A CA 1
ATOM 1358 C C . SER A 1 171 ? -22.783 -19.052 -19.379 1.00 63.88 171 SER A C 1
ATOM 1360 O O . SER A 1 171 ? -21.773 -18.721 -18.758 1.00 63.88 171 SER A O 1
ATOM 1362 N N . THR A 1 172 ? -24.006 -18.777 -18.924 1.00 59.62 172 THR A N 1
ATOM 1363 C CA . THR A 1 172 ? -24.266 -18.167 -17.616 1.00 59.62 172 THR A CA 1
ATOM 1364 C C . THR A 1 172 ? -24.379 -19.261 -16.561 1.00 59.62 172 THR A C 1
ATOM 1366 O O . THR A 1 172 ? -25.359 -20.004 -16.510 1.00 59.62 172 THR A O 1
ATOM 1369 N N . VAL A 1 173 ? -23.382 -19.368 -15.686 1.00 59.41 173 VAL A N 1
ATOM 1370 C CA . VAL A 1 173 ? -23.481 -20.210 -14.489 1.00 59.41 173 VAL A CA 1
ATOM 1371 C C . VAL A 1 173 ? -23.670 -19.287 -13.293 1.00 59.41 173 VAL A C 1
ATOM 1373 O O . VAL A 1 173 ? -22.877 -18.378 -13.068 1.00 59.41 173 VAL A O 1
ATOM 1376 N N . LYS A 1 174 ? -24.735 -19.501 -12.511 1.00 54.88 174 LYS A N 1
ATOM 1377 C CA . LYS A 1 174 ? -24.876 -18.840 -11.207 1.00 54.88 174 LYS A CA 1
ATOM 1378 C C . LYS A 1 174 ? -23.784 -19.380 -10.286 1.00 54.88 174 LYS A C 1
ATOM 1380 O O . LYS A 1 174 ? -23.856 -20.536 -9.877 1.00 54.88 174 LYS A O 1
ATOM 1385 N N . PHE A 1 175 ? -22.777 -18.566 -9.989 1.00 52.22 175 PHE A N 1
ATOM 1386 C CA . PHE A 1 175 ? -21.715 -18.944 -9.067 1.00 52.22 175 PHE A CA 1
ATOM 1387 C C . PHE A 1 175 ? -22.149 -18.644 -7.630 1.00 52.22 175 PHE A C 1
ATOM 1389 O O . PHE A 1 175 ? -22.350 -17.489 -7.259 1.00 52.22 175 PHE A O 1
ATOM 1396 N N . ASP A 1 176 ? -22.306 -19.686 -6.816 1.00 52.91 176 ASP A N 1
ATOM 1397 C CA . ASP A 1 176 ? -22.680 -19.551 -5.410 1.00 52.91 176 ASP A CA 1
ATOM 1398 C C . ASP A 1 176 ? -21.415 -19.648 -4.542 1.00 52.91 176 ASP A C 1
ATOM 1400 O O . ASP A 1 176 ? -20.906 -20.731 -4.240 1.00 52.91 176 ASP A O 1
ATOM 1404 N N . LYS A 1 177 ? -20.864 -18.485 -4.164 1.00 51.09 177 LYS A N 1
ATOM 1405 C CA . LYS A 1 177 ? -19.566 -18.330 -3.468 1.00 51.09 177 LYS A CA 1
ATOM 1406 C C . LYS A 1 177 ? -19.435 -19.127 -2.160 1.00 51.09 177 LYS A C 1
ATOM 1408 O O . LYS A 1 177 ? -18.333 -19.250 -1.633 1.00 51.09 177 LYS A O 1
ATOM 1413 N N . LYS A 1 178 ? -20.534 -19.654 -1.609 1.00 49.53 178 LYS A N 1
ATOM 1414 C CA . LYS A 1 178 ? -20.542 -20.426 -0.356 1.00 49.53 178 LYS A CA 1
ATOM 1415 C C . LYS A 1 178 ? -20.013 -21.861 -0.489 1.00 49.53 178 LYS A C 1
ATOM 1417 O O . LYS A 1 178 ? -19.814 -22.493 0.546 1.00 49.53 178 LYS A O 1
ATOM 1422 N N . GLN A 1 179 ? -19.779 -22.381 -1.697 1.00 47.16 179 GLN A N 1
ATOM 1423 C CA . GLN A 1 179 ? -19.410 -23.795 -1.878 1.00 47.16 179 GLN A CA 1
ATOM 1424 C C . GLN A 1 179 ? -17.902 -24.098 -1.867 1.00 47.16 179 GLN A C 1
ATOM 1426 O O . GLN A 1 179 ? -17.534 -25.252 -1.668 1.00 47.16 179 GLN A O 1
ATOM 1431 N N . GLU A 1 180 ? -17.012 -23.108 -1.981 1.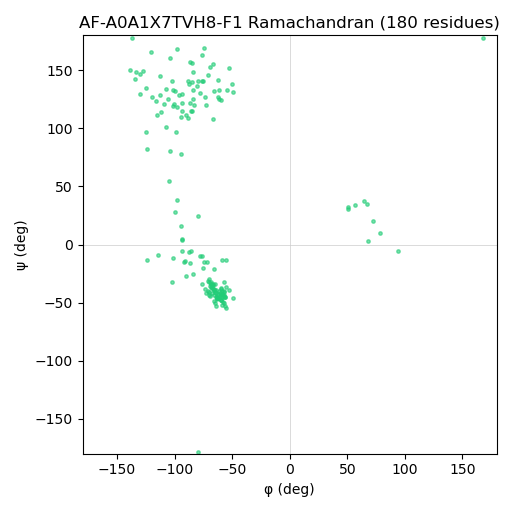00 42.62 180 GLU A N 1
ATOM 1432 C CA . GLU A 1 180 ? -15.561 -23.356 -1.964 1.00 42.62 180 GLU A CA 1
ATOM 1433 C C . GLU A 1 180 ? -14.920 -22.966 -0.624 1.00 42.62 180 GLU A C 1
ATOM 1435 O O . GLU A 1 180 ? -14.306 -21.913 -0.460 1.00 42.62 180 GLU A O 1
ATOM 1440 N N . LYS A 1 181 ? -15.043 -23.862 0.358 1.00 38.44 181 LYS A N 1
ATOM 1441 C CA . LYS A 1 181 ? -14.044 -24.018 1.423 1.00 38.44 181 LYS A CA 1
ATOM 1442 C C . LYS A 1 181 ? -13.605 -25.480 1.436 1.00 38.44 181 LYS A C 1
ATOM 1444 O O . LYS A 1 181 ? -14.285 -26.312 2.031 1.00 38.44 181 LYS A O 1
ATOM 1449 N N . HIS A 1 182 ? -12.489 -25.767 0.770 1.00 35.19 182 HIS A N 1
ATOM 1450 C CA . HIS A 1 182 ? -11.721 -27.003 0.928 1.00 35.19 182 HIS A CA 1
ATOM 1451 C C . HIS A 1 182 ? -10.379 -26.696 1.587 1.00 35.19 182 HIS A C 1
ATOM 1453 O O . HIS A 1 182 ? -9.784 -25.649 1.244 1.00 35.19 182 HIS A O 1
#

Foldseek 3Di:
DDALLNLVLQQVVLCVVLVHPDGNVPDDDDDDDDQLDDADDVHHHLQDWDDQVCCCVPVVDRDTDSCCVPPDDDDDDPDDPPCPPPVVVVVLVVCVSVVNHDPVSVVVVVVPDDPDDPVVVQVVDVVVDPDGDDDDDPDPVVVVVVVVVVVVPDPDDDDDDADWDAPPVRDTDRDDVVPDDD

InterPro domains:
  IPR051055 PIF1 DNA helicase [PTHR47642] (1-177)

Radius of gyration: 23.89 Å; Cα contacts (8 Å, |Δi|>4): 119; chains: 1; bounding box: 56×48×56 Å

Sequence (182 aa):
MVSNLNLAYLHIRLEDIFGTDEWFGSKNILFVGDILQLPPVNGRPVFNKISNKLVKTRLGAANAVNIWKETVEYDELTINERQKGDETFFKMLDSVRHGCLTDETIDTLKSHVFKVSIQEKYEELESEGTNPPICLFSKVDACQKINELMLESLETEKIEIACVDVDESGSTVKFDKKQEKH

Solvent-accessible surface area (backbone atoms only — not comparable to full-atom values): 11814 Å² total; per-residue (Å²): 112,66,21,30,66,55,53,51,49,53,33,54,51,28,16,66,74,62,73,38,92,46,69,50,34,77,50,94,81,86,89,84,84,67,90,75,52,83,71,16,84,99,50,48,46,45,81,49,75,58,54,43,70,55,32,37,75,74,68,70,38,87,68,52,69,49,58,45,78,75,71,58,84,87,85,83,88,84,81,68,74,89,51,63,94,37,68,68,60,41,54,47,52,52,24,56,60,71,71,60,70,46,71,69,48,51,52,55,56,55,73,71,60,75,96,65,55,71,65,62,52,46,56,53,48,36,72,75,42,97,56,73,78,85,87,85,65,97,45,68,69,60,44,49,55,50,51,51,55,57,59,65,72,49,96,62,92,83,83,86,82,81,78,79,56,65,51,100,84,71,51,77,52,85,74,67,83,86,73,81,81,131

Mean predicted aligned error: 8.1 Å

Nearest PDB structures (foldseek):
  7rro-assembly1_k  TM=1.321E-01  e=5.284E+00  Bos taurus

Secondary structure (DSSP, 8-state):
--BHHHHHHHHHHHHHHHT--SGGGT------S-TTSPPPTTS-BTTSPPPHHHHHHHH--SS---HHHHH----------TTTT-HHHHHHHHHHHHT---HHHHHHHHHT---S-HHHHHHHHHHHSSSPPPP--SSHHHHHHHHHHHHHH--SPPPP----EE-TT--EE---GGG---